Protein AF-A0A7S3XNL2-F1 (afdb_monomer_lite)

Structure (mmCIF, N/CA/C/O backbone):
data_AF-A0A7S3XNL2-F1
#
_entry.id   AF-A0A7S3XNL2-F1
#
loop_
_atom_site.group_PDB
_atom_site.id
_atom_site.type_symbol
_atom_site.label_atom_id
_atom_site.label_alt_id
_atom_site.label_comp_id
_atom_site.label_asym_id
_atom_site.label_entity_id
_atom_site.label_seq_id
_atom_site.pdbx_PDB_ins_code
_atom_site.Cartn_x
_atom_site.Cartn_y
_atom_site.Cartn_z
_atom_site.occupancy
_atom_site.B_iso_or_equiv
_atom_site.auth_seq_id
_atom_site.auth_comp_id
_atom_site.auth_asym_id
_atom_site.auth_atom_id
_atom_site.pdbx_PDB_model_num
ATOM 1 N N . MET A 1 1 ? -2.897 18.508 -1.926 1.00 60.97 1 MET A N 1
ATOM 2 C CA . MET A 1 1 ? -2.527 18.506 -0.492 1.00 60.97 1 MET A CA 1
ATOM 3 C C . MET A 1 1 ? -3.687 18.834 0.465 1.00 60.97 1 MET A C 1
ATOM 5 O O . MET A 1 1 ? -4.076 17.968 1.237 1.00 60.97 1 MET A O 1
ATOM 9 N N . ARG A 1 2 ? -4.270 20.054 0.468 1.00 72.44 2 ARG A N 1
ATOM 10 C CA . ARG A 1 2 ? -5.322 20.428 1.458 1.00 72.44 2 ARG A CA 1
ATOM 11 C C . ARG A 1 2 ? -6.578 19.538 1.417 1.00 72.44 2 ARG A C 1
ATOM 13 O O . ARG A 1 2 ? -7.138 19.246 2.467 1.00 72.44 2 ARG A O 1
ATOM 20 N N . SER A 1 3 ? -7.004 19.110 0.229 1.00 82.62 3 SER A N 1
ATOM 21 C CA . SER A 1 3 ? -8.143 18.200 0.031 1.00 82.62 3 SER A CA 1
ATOM 22 C C . SER A 1 3 ? -7.870 16.781 0.542 1.00 82.62 3 SER A C 1
ATOM 24 O O . SER A 1 3 ? -8.716 16.211 1.222 1.00 82.62 3 SER A O 1
ATOM 26 N N . GLU A 1 4 ? -6.684 16.232 0.266 1.00 87.94 4 GLU A N 1
ATOM 27 C CA . GLU A 1 4 ? -6.274 14.897 0.729 1.00 87.94 4 GLU A CA 1
ATOM 28 C C . GLU A 1 4 ? -6.184 14.847 2.254 1.00 87.94 4 GLU A C 1
ATOM 30 O O . GLU A 1 4 ? -6.744 13.947 2.865 1.00 87.94 4 GLU A O 1
ATOM 35 N N . ILE A 1 5 ? -5.577 15.859 2.887 1.00 90.44 5 ILE A N 1
ATOM 36 C CA . ILE A 1 5 ? -5.521 15.958 4.354 1.00 90.44 5 ILE A CA 1
ATOM 37 C C . ILE A 1 5 ? -6.933 15.945 4.957 1.00 90.44 5 ILE A C 1
ATOM 39 O O . ILE A 1 5 ? -7.164 15.229 5.926 1.00 90.44 5 ILE A O 1
ATOM 43 N N . ALA A 1 6 ? -7.892 16.673 4.376 1.00 91.38 6 ALA A N 1
ATOM 44 C CA . ALA A 1 6 ? -9.273 16.678 4.861 1.00 91.38 6 ALA A CA 1
ATOM 45 C C . ALA A 1 6 ? -9.978 15.315 4.685 1.00 91.38 6 ALA A C 1
ATOM 47 O O . ALA A 1 6 ? -10.679 14.869 5.595 1.00 91.38 6 ALA A O 1
ATOM 48 N N . LEU A 1 7 ? -9.765 14.633 3.552 1.00 93.06 7 LEU A N 1
ATOM 49 C CA . LEU A 1 7 ? -10.274 13.278 3.294 1.00 93.06 7 LEU A CA 1
ATOM 50 C C . LEU A 1 7 ? -9.703 12.259 4.293 1.00 93.06 7 LEU A C 1
ATOM 52 O O . LEU A 1 7 ? -10.446 11.487 4.896 1.00 93.06 7 LEU A O 1
ATOM 56 N N . LEU A 1 8 ? -8.387 12.283 4.500 1.00 95.62 8 LEU A N 1
ATOM 57 C CA . LEU A 1 8 ? -7.699 11.385 5.423 1.00 95.62 8 LEU A CA 1
ATOM 58 C C . LEU A 1 8 ? -8.093 11.660 6.880 1.00 95.62 8 LEU A C 1
ATOM 60 O O . LEU A 1 8 ? -8.353 10.719 7.620 1.00 95.62 8 LEU A O 1
ATOM 64 N N . GLN A 1 9 ? -8.244 12.925 7.287 1.00 94.00 9 GLN A N 1
ATOM 65 C CA . GLN A 1 9 ? -8.771 13.277 8.612 1.00 94.00 9 GLN A CA 1
ATOM 66 C C . GLN A 1 9 ? -10.210 12.795 8.824 1.00 94.00 9 GLN A C 1
ATOM 68 O O . GLN A 1 9 ? -10.565 12.396 9.934 1.00 94.00 9 GLN A O 1
ATOM 73 N N . HIS A 1 10 ? -11.051 12.828 7.787 1.00 94.19 10 HIS A N 1
ATOM 74 C CA . HIS A 1 10 ? -12.405 12.279 7.861 1.00 94.19 10 HIS A CA 1
ATOM 75 C C . HIS A 1 10 ? -12.388 10.760 8.097 1.00 94.19 10 HIS A C 1
ATOM 77 O O . HIS A 1 10 ? -13.098 10.271 8.979 1.00 94.19 10 HIS A O 1
ATOM 83 N N . HIS A 1 11 ? -11.534 10.026 7.379 1.00 96.00 11 HIS A N 1
ATOM 84 C CA . HIS A 1 11 ? -11.360 8.584 7.581 1.00 96.00 11 HIS A CA 1
ATOM 85 C C . HIS A 1 11 ? -10.744 8.240 8.936 1.00 96.00 11 HIS A C 1
ATOM 87 O O . HIS A 1 11 ? -11.246 7.359 9.633 1.00 96.00 11 HIS A O 1
ATOM 93 N N . TRP A 1 12 ? -9.730 8.989 9.370 1.00 95.69 12 TRP A N 1
ATOM 94 C CA . TRP A 1 12 ? -9.090 8.806 10.671 1.00 95.69 12 TRP A CA 1
ATOM 95 C C . TRP A 1 12 ? -10.085 8.957 11.828 1.00 95.69 12 TRP A C 1
ATOM 97 O O . TRP A 1 12 ? -10.183 8.082 12.686 1.00 95.69 12 TRP A O 1
ATOM 107 N N . ARG A 1 13 ? -10.924 9.999 11.793 1.00 91.44 13 ARG A N 1
ATOM 108 C CA . ARG A 1 13 ? -12.001 10.202 12.779 1.00 91.44 13 ARG A CA 1
ATOM 109 C C . ARG A 1 13 ? -13.079 9.119 12.734 1.00 91.44 13 ARG A C 1
ATOM 111 O O . ARG A 1 13 ? -13.724 8.872 13.750 1.00 91.44 13 ARG A O 1
ATOM 118 N N . SER A 1 14 ? -13.291 8.499 11.572 1.00 91.69 14 SER A N 1
ATOM 119 C CA . SER A 1 14 ? -14.310 7.460 11.375 1.00 91.69 14 SER A CA 1
ATOM 120 C C . SER A 1 14 ? -13.870 6.079 11.867 1.00 91.69 14 SER A C 1
ATOM 122 O O . SER A 1 14 ? -14.704 5.336 12.381 1.00 91.69 14 SER A O 1
ATOM 124 N N . PHE A 1 15 ? -12.581 5.739 11.738 1.00 92.94 15 PHE A N 1
ATOM 125 C CA . PHE A 1 15 ? -12.070 4.377 11.981 1.00 92.94 15 PHE A CA 1
ATOM 126 C C . PHE A 1 15 ? -10.986 4.265 13.070 1.00 92.94 15 PHE A C 1
ATOM 128 O O . PHE A 1 15 ? -10.723 3.163 13.559 1.00 92.94 15 PHE A O 1
ATOM 135 N N . GLY A 1 16 ? -10.389 5.385 13.486 1.00 86.12 16 GLY A N 1
ATOM 136 C CA . GLY A 1 16 ? -9.335 5.466 14.500 1.00 86.12 16 GLY A CA 1
ATOM 137 C C . GLY A 1 16 ? -9.824 5.298 15.955 1.00 86.12 16 GLY A C 1
ATOM 138 O O . GLY A 1 16 ? -10.774 4.549 16.223 1.00 86.12 16 GLY A O 1
ATOM 139 N N . PRO A 1 17 ? -9.198 5.989 16.935 1.00 82.00 17 PRO A N 1
ATOM 140 C CA . PRO A 1 17 ? -9.502 5.824 18.365 1.00 82.00 17 PRO A CA 1
ATOM 141 C C . PRO A 1 17 ? -10.970 6.077 18.745 1.00 82.00 17 PRO A C 1
ATOM 143 O O . PRO A 1 17 ? -11.486 5.469 19.685 1.00 82.00 17 PRO A O 1
ATOM 146 N N . HIS A 1 18 ? -11.642 6.967 18.009 1.00 76.19 18 HIS A N 1
ATOM 147 C CA . HIS A 1 18 ? -13.002 7.438 18.287 1.00 76.19 18 HIS A CA 1
ATOM 148 C C . HIS A 1 18 ? -14.132 6.601 17.673 1.00 76.19 18 HIS A C 1
ATOM 150 O O . HIS A 1 18 ? -15.297 6.919 17.917 1.00 76.19 18 HIS A O 1
ATOM 156 N N . ALA A 1 19 ? -13.833 5.553 16.896 1.00 78.19 19 ALA A N 1
ATOM 157 C CA . ALA A 1 19 ? -14.876 4.772 16.223 1.00 78.19 19 ALA A CA 1
ATOM 158 C C . ALA A 1 19 ? -15.861 4.106 17.214 1.00 78.19 19 ALA A C 1
ATOM 160 O O . ALA A 1 19 ? -17.045 3.967 16.908 1.00 78.19 19 ALA A O 1
ATOM 161 N N . ASP A 1 20 ? -15.399 3.775 18.427 1.00 71.19 20 ASP A N 1
ATOM 162 C CA . ASP A 1 20 ? -16.228 3.234 19.512 1.00 71.19 20 ASP A CA 1
ATOM 163 C C . ASP A 1 20 ? -16.934 4.370 20.275 1.00 71.19 20 ASP A C 1
ATOM 165 O O . ASP A 1 20 ? -16.395 4.957 21.221 1.00 71.19 20 ASP A O 1
ATOM 169 N N . LYS A 1 21 ? -18.156 4.695 19.845 1.00 61.00 21 LYS A N 1
ATOM 170 C CA . LYS A 1 21 ? -18.912 5.875 20.305 1.00 61.00 21 LYS A CA 1
ATOM 171 C C . LYS A 1 21 ? -19.399 5.798 21.758 1.00 61.00 21 LYS A C 1
ATOM 173 O O . LYS A 1 21 ? -19.645 6.841 22.358 1.00 61.00 21 LYS A O 1
ATOM 178 N N . ASP A 1 22 ? -19.466 4.602 22.340 1.00 64.81 22 ASP A N 1
ATOM 179 C CA . ASP A 1 22 ? -20.009 4.352 23.688 1.00 64.81 22 ASP A CA 1
ATOM 180 C C . ASP A 1 22 ? -18.994 4.593 24.829 1.00 64.81 22 ASP A C 1
ATOM 182 O O . ASP A 1 22 ? -19.255 4.330 26.007 1.00 64.81 22 ASP A O 1
ATOM 186 N N . LYS A 1 23 ? -17.798 5.103 24.503 1.00 65.94 23 LYS A N 1
ATOM 187 C CA . LYS A 1 23 ? -16.718 5.356 25.467 1.00 65.94 23 LYS A CA 1
ATOM 188 C C . LYS A 1 23 ? -17.057 6.542 26.401 1.00 65.94 23 LYS A C 1
ATOM 190 O O . LYS A 1 23 ? -17.371 7.647 25.962 1.00 65.94 23 LYS A O 1
ATOM 195 N N . LYS A 1 24 ? -16.960 6.309 27.724 1.00 71.31 24 LYS A N 1
ATOM 196 C CA . LYS A 1 24 ? -17.319 7.255 28.813 1.00 71.31 24 LYS A CA 1
ATOM 197 C C . LYS A 1 24 ? -16.670 8.653 28.654 1.00 71.31 24 LYS A C 1
ATOM 199 O O . LYS A 1 24 ? -15.542 8.732 28.170 1.00 71.31 24 LYS A O 1
ATOM 204 N N . PRO A 1 25 ? -17.268 9.751 29.170 1.00 67.00 25 PRO A N 1
ATOM 205 C CA . PRO A 1 25 ? -16.751 11.117 28.977 1.00 67.00 25 PRO A CA 1
ATOM 206 C C . PRO A 1 25 ? -15.281 11.340 29.374 1.00 67.00 25 PRO A C 1
ATOM 208 O O . PRO A 1 25 ? -14.547 12.007 28.651 1.00 67.00 25 PRO A O 1
ATOM 211 N N . ALA A 1 26 ? -14.817 10.740 30.475 1.00 64.56 26 ALA A N 1
ATOM 212 C CA . ALA A 1 26 ? -13.411 10.823 30.890 1.00 64.56 26 ALA A CA 1
ATOM 213 C C . ALA A 1 26 ? -12.450 10.118 29.909 1.00 64.56 26 ALA A C 1
ATOM 215 O O . ALA A 1 26 ? -11.318 10.558 29.724 1.00 64.56 26 ALA A O 1
ATOM 216 N N . LEU A 1 27 ? -12.915 9.052 29.248 1.00 70.81 27 LEU A N 1
ATOM 217 C CA . LEU A 1 27 ? -12.167 8.349 28.208 1.00 70.81 27 LEU A CA 1
ATOM 218 C C . LEU A 1 27 ? -12.112 9.187 26.920 1.00 70.81 27 LEU A C 1
ATOM 220 O O . LEU A 1 27 ? -11.084 9.193 26.255 1.00 70.81 27 LEU A O 1
ATOM 224 N N . ARG A 1 28 ? -13.156 9.972 26.619 1.00 72.88 28 ARG A N 1
ATOM 225 C CA . ARG A 1 28 ? -13.222 10.837 25.428 1.00 72.88 28 ARG A CA 1
ATOM 226 C C . ARG A 1 28 ? -12.064 11.837 25.342 1.00 72.88 28 ARG A C 1
ATOM 228 O O . ARG A 1 28 ? -11.403 11.868 24.314 1.00 72.88 28 ARG A O 1
ATOM 235 N N . LYS A 1 29 ? -11.727 12.536 26.435 1.00 76.38 29 LYS A N 1
ATOM 236 C CA . LYS A 1 29 ? -10.577 13.468 26.470 1.00 76.38 29 LYS A CA 1
ATOM 237 C C . LYS A 1 29 ? -9.227 12.770 26.237 1.00 76.38 29 LYS A C 1
ATOM 239 O O . LYS A 1 29 ? -8.323 13.357 25.650 1.00 76.38 29 LYS A O 1
ATOM 244 N N . ALA A 1 30 ? -9.080 11.526 26.699 1.00 78.25 30 ALA A N 1
ATOM 245 C CA . ALA A 1 30 ? -7.882 10.730 26.434 1.00 78.25 30 ALA A CA 1
ATOM 246 C C . ALA A 1 30 ? -7.817 10.280 24.963 1.00 78.25 30 ALA A C 1
ATOM 248 O O . ALA A 1 30 ? -6.744 10.314 24.365 1.00 78.25 30 ALA A O 1
ATOM 249 N N . LEU A 1 31 ? -8.962 9.931 24.363 1.00 80.06 31 LEU A N 1
ATOM 250 C CA . LEU A 1 31 ? -9.057 9.645 22.931 1.00 80.06 31 LEU A CA 1
ATOM 251 C C . LEU A 1 31 ? -8.749 10.888 22.086 1.00 80.06 31 LEU A C 1
ATOM 253 O O . LEU A 1 31 ? -7.978 10.755 21.149 1.00 80.06 31 LEU A O 1
ATOM 257 N N . ASP A 1 32 ? -9.241 12.080 22.451 1.00 84.88 32 ASP A N 1
ATOM 258 C CA . ASP A 1 32 ? -8.966 13.327 21.711 1.00 84.88 32 ASP A CA 1
ATOM 259 C C . ASP A 1 32 ? -7.448 13.618 21.639 1.00 84.88 32 ASP A C 1
ATOM 261 O O . ASP A 1 32 ? -6.936 14.100 20.627 1.00 84.88 32 ASP A O 1
ATOM 265 N N . PHE A 1 33 ? -6.705 13.304 22.709 1.00 86.62 33 PHE A N 1
ATOM 266 C CA . PHE A 1 33 ? -5.242 13.410 22.735 1.00 86.62 33 PHE A CA 1
ATOM 267 C C . PHE A 1 33 ? -4.562 12.343 21.861 1.00 86.62 33 PHE A C 1
ATOM 269 O O . PHE A 1 33 ? -3.620 12.655 21.131 1.00 86.62 33 PHE A O 1
ATOM 276 N N . LEU A 1 34 ? -5.039 11.094 21.909 1.00 88.75 34 LEU A N 1
ATOM 277 C CA . LEU A 1 34 ? -4.524 10.003 21.076 1.00 88.75 34 LEU A CA 1
ATOM 278 C C . LEU A 1 34 ? -4.801 10.233 19.585 1.00 88.75 34 LEU A C 1
ATOM 280 O O . LEU A 1 34 ? -3.918 9.986 18.769 1.00 88.75 34 LEU A O 1
ATOM 284 N N . ASP A 1 35 ? -5.979 10.749 19.237 1.00 88.62 35 ASP A N 1
ATOM 285 C CA . ASP A 1 35 ? -6.371 11.145 17.884 1.00 88.62 35 ASP A CA 1
ATOM 286 C C . ASP A 1 35 ? -5.397 12.176 17.316 1.00 88.62 35 ASP A C 1
ATOM 288 O O . ASP A 1 35 ? -4.804 11.942 16.266 1.00 88.62 35 ASP A O 1
ATOM 292 N N . GLN A 1 36 ? -5.143 13.260 18.057 1.00 90.69 36 GLN A N 1
ATOM 293 C CA . GLN A 1 36 ? -4.201 14.307 17.657 1.00 90.69 36 GLN A CA 1
ATOM 294 C C . GLN A 1 36 ? -2.757 13.800 17.561 1.00 90.69 36 GLN A C 1
ATOM 296 O O . GLN A 1 36 ? -2.051 14.148 16.612 1.00 90.69 36 GLN A O 1
ATOM 301 N N . LYS A 1 37 ? -2.314 12.975 18.521 1.00 94.19 37 LYS A N 1
ATOM 302 C CA . LYS A 1 37 ? -0.977 12.367 18.521 1.00 94.19 37 LYS A CA 1
ATOM 303 C C . LYS A 1 37 ? -0.776 11.501 17.280 1.00 94.19 37 LYS A C 1
ATOM 305 O O . LYS A 1 37 ? 0.148 11.745 16.512 1.00 94.19 37 LYS A O 1
ATOM 310 N N . TRP A 1 38 ? -1.632 10.504 17.079 1.00 95.38 38 TRP A N 1
ATOM 311 C CA . TRP A 1 38 ? -1.451 9.519 16.015 1.00 95.38 38 TRP A CA 1
ATOM 312 C C . TRP A 1 38 ? -1.768 10.080 14.631 1.00 95.38 38 TRP A C 1
ATOM 314 O O . TRP A 1 38 ? -1.064 9.744 13.683 1.00 95.38 38 TRP A O 1
ATOM 324 N N . TRP A 1 39 ? -2.699 11.032 14.515 1.00 95.50 39 TRP A N 1
ATOM 325 C CA . TRP A 1 39 ? -2.853 11.812 13.287 1.00 95.50 39 TRP A CA 1
ATOM 326 C C . TRP A 1 39 ? -1.561 12.560 12.920 1.00 95.50 39 TRP A C 1
ATOM 328 O O . TRP A 1 39 ? -1.150 12.562 11.759 1.00 95.50 39 TRP A O 1
ATOM 338 N N . LYS A 1 40 ? -0.887 13.176 13.904 1.00 94.38 40 LYS A N 1
ATOM 339 C CA . LYS A 1 40 ? 0.395 13.856 13.678 1.00 94.38 40 LYS A CA 1
ATOM 340 C C . LYS A 1 40 ? 1.492 12.875 13.255 1.00 94.38 40 LYS A C 1
ATOM 342 O O . LYS A 1 40 ? 2.221 13.199 12.323 1.00 94.38 40 LYS A O 1
ATOM 347 N N . GLU A 1 41 ? 1.598 11.710 13.897 1.00 93.94 41 GLU A N 1
ATOM 348 C CA . GLU A 1 41 ? 2.543 10.657 13.492 1.00 93.94 41 GLU A CA 1
ATOM 349 C C . GLU A 1 41 ? 2.278 10.220 12.041 1.00 93.94 41 GLU A C 1
ATOM 351 O O . GLU A 1 41 ? 3.176 10.328 11.211 1.00 93.94 41 GLU A O 1
ATOM 356 N N . ILE A 1 42 ? 1.043 9.836 11.692 1.00 95.00 42 ILE A N 1
ATOM 357 C CA . ILE A 1 42 ? 0.665 9.420 10.327 1.00 95.00 42 ILE A CA 1
ATOM 358 C C . ILE A 1 42 ? 1.064 10.484 9.295 1.00 95.00 42 ILE A C 1
ATOM 360 O O . ILE A 1 42 ? 1.702 10.156 8.294 1.00 95.00 42 ILE A O 1
ATOM 364 N N . VAL A 1 43 ? 0.747 11.760 9.548 1.00 94.31 43 VAL A N 1
ATOM 365 C CA . VAL A 1 43 ? 1.139 12.876 8.671 1.00 94.31 43 VAL A CA 1
ATOM 366 C C . VAL A 1 43 ? 2.653 13.029 8.578 1.00 94.31 43 VAL A C 1
ATOM 368 O O . VAL A 1 43 ? 3.166 13.247 7.483 1.00 94.31 43 VAL A O 1
ATOM 371 N N . GLN A 1 44 ? 3.373 12.935 9.694 1.00 91.44 44 GLN A N 1
ATOM 372 C CA . GLN A 1 44 ? 4.823 13.108 9.733 1.00 91.44 44 GLN A CA 1
ATOM 373 C C . GLN A 1 44 ? 5.548 11.997 8.965 1.00 91.44 44 GLN A C 1
ATOM 375 O O . GLN A 1 44 ? 6.423 12.297 8.158 1.00 91.44 44 GLN A O 1
ATOM 380 N N . TRP A 1 45 ? 5.160 10.739 9.177 1.00 91.44 45 TRP A N 1
ATOM 381 C CA . TRP A 1 45 ? 5.777 9.574 8.542 1.00 91.44 45 TRP A CA 1
ATOM 382 C C . TRP A 1 45 ? 5.494 9.484 7.036 1.00 91.44 45 TRP A C 1
ATOM 384 O O . TRP A 1 45 ? 6.391 9.138 6.272 1.00 91.44 45 TRP A O 1
ATOM 394 N N . HIS A 1 46 ? 4.298 9.885 6.590 1.00 93.38 46 HIS A N 1
ATOM 395 C CA . HIS A 1 46 ? 3.919 9.915 5.168 1.00 93.38 46 HIS A CA 1
ATOM 396 C C . HIS A 1 46 ? 4.244 11.244 4.455 1.00 93.38 46 HIS A C 1
ATOM 398 O O . HIS A 1 46 ? 3.920 11.412 3.274 1.00 93.38 46 HIS A O 1
ATOM 404 N N . SER A 1 47 ? 4.873 12.204 5.140 1.00 87.62 47 SER A N 1
ATOM 405 C CA . SER A 1 47 ? 5.377 13.430 4.511 1.00 87.62 47 SER A CA 1
ATOM 406 C C . SER A 1 47 ? 6.733 13.181 3.836 1.00 87.62 47 SER A C 1
ATOM 408 O O . SER A 1 47 ? 7.570 12.471 4.396 1.00 87.62 47 SER A O 1
ATOM 410 N N . PRO A 1 48 ? 7.016 13.787 2.667 1.00 77.69 48 PRO A N 1
ATOM 411 C CA . PRO A 1 48 ? 8.337 13.703 2.052 1.00 77.69 48 PRO A CA 1
ATOM 412 C C . PRO A 1 48 ? 9.440 14.213 2.990 1.00 77.69 48 PRO A C 1
ATOM 414 O O . PRO A 1 48 ? 9.402 15.356 3.453 1.00 77.69 48 PRO A O 1
ATOM 417 N N . SER A 1 49 ? 10.452 13.378 3.238 1.00 68.50 49 SER A N 1
ATOM 418 C CA . SER A 1 49 ? 11.651 13.775 3.985 1.00 68.50 49 SER A CA 1
ATOM 419 C C . SER A 1 49 ? 12.353 14.954 3.301 1.00 68.50 49 SER A C 1
ATOM 421 O O . SER A 1 49 ? 12.462 15.017 2.074 1.00 68.50 49 SER A O 1
ATOM 423 N N . SER A 1 50 ? 12.902 15.879 4.089 1.00 63.78 50 SER A N 1
ATOM 424 C CA . SER A 1 50 ? 13.766 16.946 3.572 1.00 63.78 50 SER A CA 1
ATOM 425 C C . SER A 1 50 ? 15.142 16.427 3.124 1.00 63.78 50 SER A C 1
ATOM 427 O O . SER A 1 50 ? 15.801 17.079 2.310 1.00 63.78 50 SER A O 1
ATOM 429 N N . ILE A 1 51 ? 15.550 15.236 3.576 1.00 61.41 51 ILE A N 1
ATOM 430 C CA . ILE A 1 51 ? 16.849 14.600 3.306 1.00 61.41 51 ILE A CA 1
ATOM 431 C C . ILE A 1 51 ? 16.634 13.336 2.442 1.00 61.41 51 ILE A C 1
ATOM 433 O O . ILE A 1 51 ? 15.714 12.577 2.746 1.00 61.41 51 ILE A O 1
ATOM 437 N N . PRO A 1 52 ? 17.426 13.098 1.375 1.00 55.81 52 PRO A N 1
ATOM 438 C CA . PRO A 1 52 ? 17.354 11.867 0.577 1.00 55.81 52 PRO A CA 1
ATOM 439 C C . PRO A 1 52 ? 17.757 10.586 1.347 1.00 55.81 52 PRO A C 1
ATOM 441 O O . PRO A 1 52 ? 18.600 10.688 2.239 1.00 55.81 52 PRO A O 1
ATOM 444 N N . PRO A 1 53 ? 17.253 9.395 0.957 1.00 65.25 53 PRO A N 1
ATOM 445 C CA . PRO A 1 53 ? 16.197 9.180 -0.033 1.00 65.25 53 PRO A CA 1
ATOM 446 C C . PRO A 1 53 ? 14.864 9.762 0.446 1.00 65.25 53 PRO A C 1
ATOM 448 O O . PRO A 1 53 ? 14.512 9.701 1.621 1.00 65.25 53 PRO A O 1
ATOM 451 N N . ARG A 1 54 ? 14.133 10.401 -0.469 1.00 79.31 54 ARG A N 1
ATOM 452 C CA . ARG A 1 54 ? 12.848 11.025 -0.145 1.00 79.31 54 ARG A CA 1
ATOM 453 C C . ARG A 1 54 ? 11.735 10.064 -0.522 1.00 79.31 54 ARG A C 1
ATOM 455 O O . ARG A 1 54 ? 11.681 9.655 -1.672 1.00 79.31 54 ARG A O 1
ATOM 462 N N . ARG A 1 55 ? 10.817 9.792 0.407 1.00 89.50 55 ARG A N 1
ATOM 463 C CA . ARG A 1 55 ? 9.484 9.234 0.123 1.00 89.50 55 ARG A CA 1
ATOM 464 C C . ARG A 1 55 ? 8.811 10.111 -0.949 1.00 89.50 55 ARG A C 1
ATOM 466 O O . ARG A 1 55 ? 8.746 11.331 -0.773 1.00 89.50 55 ARG A O 1
ATOM 473 N N . GLN A 1 56 ? 8.406 9.529 -2.076 1.00 91.62 56 GLN A N 1
ATOM 474 C CA . GLN A 1 56 ? 7.800 10.212 -3.232 1.00 91.62 56 GLN A CA 1
ATOM 475 C C . GLN A 1 56 ? 6.475 9.570 -3.644 1.00 91.62 56 GLN A C 1
ATOM 477 O O . GLN A 1 56 ? 5.518 10.297 -3.895 1.00 91.62 56 GLN A O 1
ATOM 482 N N . TYR A 1 57 ? 6.410 8.237 -3.695 1.00 93.94 57 TYR A N 1
ATOM 483 C CA . TYR A 1 57 ? 5.180 7.516 -4.004 1.00 93.94 57 TYR A CA 1
ATOM 484 C C . TYR A 1 57 ? 4.369 7.261 -2.735 1.00 93.94 57 TYR A C 1
ATOM 486 O O . TYR A 1 57 ? 3.235 7.729 -2.652 1.00 93.94 57 TYR A O 1
ATOM 494 N N . HIS A 1 58 ? 4.975 6.623 -1.724 1.00 95.12 58 HIS A N 1
ATOM 495 C CA . HIS A 1 58 ? 4.323 6.106 -0.508 1.00 95.12 58 HIS A CA 1
ATOM 496 C C . HIS A 1 58 ? 3.893 7.214 0.482 1.00 95.12 58 HIS A C 1
ATOM 498 O O . HIS A 1 58 ? 4.140 7.147 1.679 1.00 95.12 58 HIS A O 1
ATOM 504 N N . THR A 1 59 ? 3.323 8.310 -0.007 1.00 94.62 59 THR A N 1
ATOM 505 C CA . THR A 1 59 ? 3.004 9.538 0.734 1.00 94.62 59 THR A CA 1
ATOM 506 C C . THR A 1 59 ? 1.527 9.591 1.139 1.00 94.62 59 THR A C 1
ATOM 508 O O . THR A 1 59 ? 0.748 8.682 0.858 1.00 94.62 59 THR A O 1
ATOM 511 N N . LEU A 1 60 ? 1.088 10.702 1.743 1.00 94.94 60 LEU A N 1
ATOM 512 C CA . LEU A 1 60 ? -0.338 10.960 1.989 1.00 94.94 60 LEU A CA 1
ATOM 513 C C . LEU A 1 60 ? -1.203 10.888 0.712 1.00 94.94 60 LEU A C 1
ATOM 515 O O . LEU A 1 60 ? -2.395 10.606 0.812 1.00 94.94 60 LEU A O 1
ATOM 519 N N . SER A 1 61 ? -0.634 11.109 -0.478 1.00 95.06 61 SER A N 1
ATOM 520 C CA . SER A 1 61 ? -1.367 10.962 -1.742 1.00 95.06 61 SER A CA 1
ATOM 521 C C . SER A 1 61 ? -1.651 9.495 -2.097 1.00 95.06 61 SER A C 1
ATOM 523 O O . SER A 1 61 ? -2.732 9.217 -2.612 1.00 95.06 61 SER A O 1
ATOM 525 N N . HIS A 1 62 ? -0.757 8.556 -1.749 1.00 96.38 62 HIS A N 1
ATOM 526 C CA . HIS A 1 62 ? -1.011 7.106 -1.858 1.00 96.38 62 HIS A CA 1
ATOM 527 C C . HIS A 1 62 ? -2.169 6.696 -0.945 1.00 96.38 62 HIS A C 1
ATOM 529 O O . HIS A 1 62 ? -3.178 6.167 -1.410 1.00 96.38 62 HIS A O 1
ATOM 535 N N . LEU A 1 63 ? -2.110 7.094 0.334 1.00 97.81 63 LEU A N 1
ATOM 536 C CA . LEU A 1 63 ? -3.205 6.844 1.277 1.00 97.81 63 LEU A CA 1
ATOM 537 C C . LEU A 1 63 ? -4.544 7.397 0.763 1.00 97.81 63 LEU A C 1
ATOM 539 O O . LEU A 1 63 ? -5.580 6.749 0.896 1.00 97.81 63 LEU A O 1
ATOM 543 N N . ALA A 1 64 ? -4.546 8.590 0.159 1.00 97.75 64 ALA A N 1
ATOM 544 C CA . ALA A 1 64 ? -5.757 9.197 -0.385 1.00 97.75 64 ALA A CA 1
ATOM 545 C C . ALA A 1 64 ? -6.333 8.427 -1.593 1.00 97.75 64 ALA A C 1
ATOM 547 O O . ALA A 1 64 ? -7.557 8.346 -1.720 1.00 97.75 64 ALA A O 1
ATOM 548 N N . GLU A 1 65 ? -5.493 7.828 -2.446 1.00 96.94 65 GLU A N 1
ATOM 549 C CA . GLU A 1 65 ? -5.928 6.937 -3.535 1.00 96.94 65 GLU A CA 1
ATOM 550 C C . GLU A 1 65 ? -6.498 5.622 -2.992 1.00 96.94 65 GLU A C 1
ATOM 552 O O . GLU A 1 65 ? -7.616 5.247 -3.361 1.00 96.94 65 GLU A O 1
ATOM 557 N N . MET A 1 66 ? -5.807 4.978 -2.043 1.00 98.62 66 MET A N 1
ATOM 558 C CA . MET A 1 66 ? -6.312 3.786 -1.354 1.00 98.62 66 MET A CA 1
ATOM 559 C C . MET A 1 66 ? -7.661 4.059 -0.681 1.00 98.62 66 MET A C 1
ATOM 561 O O . MET A 1 66 ? -8.585 3.257 -0.803 1.00 98.62 66 MET A O 1
ATOM 565 N N . PHE A 1 67 ? -7.834 5.222 -0.041 1.00 98.56 67 PHE A N 1
ATOM 566 C CA . PHE A 1 67 ? -9.122 5.624 0.530 1.00 98.56 67 PHE A CA 1
ATOM 567 C C . PHE A 1 67 ? -10.189 5.974 -0.523 1.00 98.56 67 PHE A C 1
ATOM 569 O O . PHE A 1 67 ? -11.387 5.822 -0.263 1.00 98.56 67 PHE A O 1
ATOM 576 N N . GLY A 1 68 ? -9.787 6.385 -1.727 1.00 97.62 68 GLY A N 1
ATOM 577 C CA . GLY A 1 68 ? -10.667 6.485 -2.891 1.00 97.62 68 GLY A CA 1
ATOM 578 C C . GLY A 1 68 ? -11.203 5.118 -3.331 1.00 97.62 68 GLY A C 1
ATOM 579 O O . GLY A 1 68 ? -12.395 4.985 -3.623 1.00 97.62 68 GLY A O 1
ATOM 580 N N . HIS A 1 69 ? -10.358 4.084 -3.306 1.00 97.88 69 HIS A N 1
ATOM 581 C CA . HIS A 1 69 ? -10.779 2.702 -3.530 1.00 97.88 69 HIS A CA 1
ATOM 582 C C . HIS A 1 69 ? -11.644 2.172 -2.381 1.00 97.88 69 HIS A C 1
ATOM 584 O O . HIS A 1 69 ? -12.771 1.749 -2.635 1.00 97.88 69 HIS A O 1
ATOM 590 N N . PHE A 1 70 ? -11.206 2.307 -1.131 1.00 98.50 70 PHE A N 1
ATOM 591 C CA . PHE A 1 70 ? -11.980 1.974 0.069 1.00 98.50 70 PHE A CA 1
ATOM 592 C C . PHE A 1 70 ? -13.415 2.513 0.008 1.00 98.50 70 PHE A C 1
ATOM 594 O O . PHE A 1 70 ? -14.364 1.750 0.157 1.00 98.50 70 PHE A O 1
ATOM 601 N N . ASN A 1 71 ? -13.595 3.799 -0.314 1.00 97.75 71 ASN A N 1
ATOM 602 C CA . ASN A 1 71 ? -14.914 4.425 -0.443 1.00 97.75 71 ASN A CA 1
ATOM 603 C C . ASN A 1 71 ? -15.811 3.751 -1.494 1.00 97.75 71 ASN A C 1
ATOM 605 O O . ASN A 1 71 ? -17.011 3.597 -1.272 1.00 97.75 71 ASN A O 1
ATOM 609 N N . ARG A 1 72 ? -15.246 3.327 -2.632 1.00 96.94 72 ARG A N 1
ATOM 610 C CA . ARG A 1 72 ? -15.980 2.624 -3.699 1.00 96.94 72 ARG A CA 1
ATOM 611 C C . ARG A 1 72 ? -16.417 1.215 -3.281 1.00 96.94 72 ARG A C 1
ATOM 613 O O . ARG A 1 72 ? -17.426 0.727 -3.784 1.00 96.94 72 ARG A O 1
ATOM 620 N N . TYR A 1 73 ? -15.664 0.572 -2.392 1.00 96.88 73 TYR A N 1
ATOM 621 C CA . TYR A 1 73 ? -15.882 -0.810 -1.955 1.00 96.88 73 TYR A CA 1
ATOM 622 C C . TYR A 1 73 ? -16.454 -0.931 -0.532 1.00 96.88 73 TYR A C 1
ATOM 624 O O . TYR A 1 73 ? -16.717 -2.045 -0.090 1.00 96.88 73 TYR A O 1
ATOM 632 N N . LEU A 1 74 ? -16.711 0.182 0.166 1.00 96.75 74 LEU A N 1
ATOM 633 C CA . LEU A 1 74 ? -17.100 0.227 1.582 1.00 96.75 74 LEU A CA 1
ATOM 634 C C . LEU A 1 74 ? -18.287 -0.686 1.937 1.00 96.75 74 LEU A C 1
ATOM 636 O O . LEU A 1 74 ? -18.284 -1.311 2.990 1.00 96.75 74 LEU A O 1
ATOM 640 N N . THR A 1 75 ? -19.278 -0.810 1.051 1.00 96.75 75 THR A N 1
ATOM 641 C CA . THR A 1 75 ? -20.459 -1.674 1.250 1.00 96.75 75 THR A CA 1
ATOM 642 C C . THR A 1 75 ? -20.189 -3.171 1.062 1.00 96.75 75 THR A C 1
ATOM 644 O O . THR A 1 75 ? -21.064 -3.983 1.353 1.00 96.75 75 THR A O 1
ATOM 647 N N . LYS A 1 76 ? -19.003 -3.547 0.566 1.00 96.19 76 LYS A N 1
ATOM 648 C CA . LYS A 1 76 ? -18.547 -4.935 0.383 1.00 96.19 76 LYS A CA 1
ATOM 649 C C . LYS A 1 76 ? -17.572 -5.391 1.471 1.00 96.19 76 LYS A C 1
ATOM 651 O O . LYS A 1 76 ? -17.376 -6.594 1.620 1.00 96.19 76 LYS A O 1
ATOM 656 N N . LEU A 1 77 ? -16.978 -4.451 2.210 1.00 97.50 77 LEU A N 1
ATOM 657 C CA . LEU A 1 77 ? -16.043 -4.739 3.295 1.00 97.50 77 LEU A CA 1
ATOM 658 C C . LEU A 1 77 ? -16.789 -5.281 4.520 1.00 97.50 77 LEU A C 1
ATOM 660 O O . LEU A 1 77 ? -17.742 -4.661 4.994 1.00 97.50 77 LEU A O 1
ATOM 664 N N . LYS A 1 78 ? -16.343 -6.420 5.056 1.00 97.44 78 LYS A N 1
ATOM 665 C CA . LYS A 1 78 ? -16.910 -7.029 6.272 1.00 97.44 78 LYS A CA 1
ATOM 666 C C . LYS A 1 78 ? -16.385 -6.349 7.534 1.00 97.44 78 LYS A C 1
ATOM 668 O O . LYS A 1 78 ? -17.126 -6.190 8.499 1.00 97.44 78 LYS A O 1
ATOM 673 N N . ASP A 1 79 ? -15.121 -5.934 7.513 1.00 97.38 79 ASP A N 1
ATOM 674 C CA . ASP A 1 79 ? -14.449 -5.173 8.562 1.00 97.38 79 ASP A CA 1
ATOM 675 C C . ASP A 1 79 ? -13.781 -3.911 7.972 1.00 97.38 79 ASP A C 1
ATOM 677 O O . ASP A 1 79 ? -12.562 -3.866 7.765 1.00 97.38 79 ASP A O 1
ATOM 681 N N . PRO A 1 80 ? -14.566 -2.849 7.688 1.00 97.69 80 PRO A N 1
ATOM 682 C CA . PRO A 1 80 ? -14.024 -1.597 7.165 1.00 97.69 80 PRO A CA 1
ATOM 683 C C . PRO A 1 80 ? -12.997 -0.947 8.101 1.00 97.69 80 PRO A C 1
ATOM 685 O O . PRO A 1 80 ? -12.125 -0.217 7.636 1.00 97.69 80 PRO A O 1
ATOM 688 N N . ARG A 1 81 ? -13.074 -1.205 9.416 1.00 97.50 81 ARG A N 1
ATOM 689 C CA . ARG A 1 81 ? -12.144 -0.639 10.400 1.00 97.50 81 ARG A CA 1
ATOM 690 C C . ARG A 1 81 ? -10.766 -1.278 10.275 1.00 97.50 81 ARG A C 1
ATOM 692 O O . ARG A 1 81 ? -9.781 -0.546 10.250 1.00 97.50 81 ARG A O 1
ATOM 699 N N . ALA A 1 82 ? -10.690 -2.603 10.132 1.00 98.44 82 ALA A N 1
ATOM 700 C CA . ALA A 1 82 ? -9.429 -3.289 9.869 1.00 98.44 82 ALA A CA 1
ATOM 701 C C . ALA A 1 82 ? -8.780 -2.800 8.565 1.00 98.44 82 ALA A C 1
ATOM 703 O O . ALA A 1 82 ? -7.598 -2.463 8.560 1.00 98.44 82 ALA A O 1
ATOM 704 N N . VAL A 1 83 ? -9.547 -2.675 7.477 1.00 98.81 83 VAL A N 1
ATOM 705 C CA . VAL A 1 83 ? -9.007 -2.189 6.194 1.00 98.81 83 VAL A CA 1
ATOM 706 C C . VAL A 1 83 ? -8.531 -0.736 6.300 1.00 98.81 83 VAL A C 1
ATOM 708 O O . VAL A 1 83 ? -7.408 -0.441 5.905 1.00 98.81 83 VAL A O 1
ATOM 711 N N . ALA A 1 84 ? -9.323 0.168 6.887 1.00 98.69 84 ALA A N 1
ATOM 712 C CA . ALA A 1 84 ? -8.937 1.572 7.050 1.00 98.69 84 ALA A CA 1
ATOM 713 C C . ALA A 1 84 ? -7.676 1.746 7.916 1.00 98.69 84 ALA A C 1
ATOM 715 O O . ALA A 1 84 ? -6.809 2.554 7.586 1.00 98.69 84 ALA A O 1
ATOM 716 N N . LEU A 1 85 ? -7.544 0.978 9.003 1.00 98.69 85 LEU A N 1
ATOM 717 C CA . LEU A 1 85 ? -6.333 0.980 9.826 1.00 98.69 85 LEU A CA 1
ATOM 718 C C . LEU A 1 85 ? -5.132 0.382 9.078 1.00 98.69 85 LEU A C 1
ATOM 720 O O . LEU A 1 85 ? -4.043 0.937 9.166 1.00 98.69 85 LEU A O 1
ATOM 724 N N . SER A 1 86 ? -5.325 -0.673 8.282 1.00 98.81 86 SER A N 1
ATOM 725 C CA . SER A 1 86 ? -4.255 -1.241 7.445 1.00 98.81 86 SER A CA 1
ATOM 726 C C . SER A 1 86 ? -3.743 -0.216 6.424 1.00 98.81 86 SER A C 1
ATOM 728 O O . SER A 1 86 ? -2.534 -0.026 6.309 1.00 98.81 86 SER A O 1
ATOM 730 N N . ILE A 1 87 ? -4.645 0.534 5.772 1.00 98.81 87 ILE A N 1
ATOM 731 C CA . ILE A 1 87 ? -4.281 1.643 4.873 1.00 98.81 87 ILE A CA 1
ATOM 732 C C . ILE A 1 87 ? -3.404 2.666 5.607 1.00 98.81 87 ILE A C 1
ATOM 734 O O . ILE A 1 87 ? -2.328 2.988 5.120 1.00 98.81 87 ILE A O 1
ATOM 738 N N . PHE A 1 88 ? -3.798 3.148 6.790 1.00 98.69 88 PHE A N 1
ATOM 739 C CA . PHE A 1 88 ? -3.013 4.160 7.514 1.00 98.69 88 PHE A CA 1
ATOM 740 C C . PHE A 1 88 ? -1.628 3.699 7.993 1.00 98.69 88 PHE A C 1
ATOM 742 O O . PHE A 1 88 ? -0.780 4.558 8.246 1.00 98.69 88 PHE A O 1
ATOM 749 N N . PHE A 1 89 ? -1.413 2.391 8.172 1.00 98.62 89 PHE A N 1
ATOM 750 C CA . PHE A 1 89 ? -0.234 1.872 8.868 1.00 98.62 89 PHE A CA 1
ATOM 751 C C . PHE A 1 89 ? 0.714 1.004 8.031 1.00 98.62 89 PHE A C 1
ATOM 753 O O . PHE A 1 89 ? 1.851 0.865 8.461 1.00 98.62 89 PHE A O 1
ATOM 760 N N . HIS A 1 90 ? 0.319 0.453 6.874 1.00 98.56 90 HIS A N 1
ATOM 761 C CA . HIS A 1 90 ? 1.170 -0.487 6.117 1.00 98.56 90 HIS A CA 1
ATOM 762 C C . HIS A 1 90 ? 2.577 0.046 5.802 1.00 98.56 90 HIS A C 1
ATOM 764 O O . HIS A 1 90 ? 3.560 -0.595 6.164 1.00 98.56 90 HIS A O 1
ATOM 770 N N . ASP A 1 91 ? 2.665 1.268 5.274 1.00 96.94 91 ASP A N 1
ATOM 771 C CA . ASP A 1 91 ? 3.929 1.953 4.984 1.00 96.94 91 ASP A CA 1
ATOM 772 C C . ASP A 1 91 ? 4.243 3.073 5.986 1.00 96.94 91 ASP A C 1
ATOM 774 O O . ASP A 1 91 ? 4.906 4.056 5.639 1.00 96.94 91 ASP A O 1
ATOM 778 N N . ILE A 1 92 ? 3.773 3.003 7.240 1.00 96.50 92 ILE A N 1
ATOM 779 C CA . ILE A 1 92 ? 4.111 4.056 8.213 1.00 96.50 92 ILE A CA 1
ATOM 780 C C . ILE A 1 92 ? 5.625 4.103 8.467 1.00 96.50 92 ILE A C 1
ATOM 782 O O . ILE A 1 92 ? 6.206 5.186 8.524 1.00 96.50 92 ILE A O 1
ATOM 786 N N . ILE A 1 93 ? 6.294 2.950 8.478 1.00 94.94 93 ILE A N 1
ATOM 787 C CA . ILE A 1 93 ? 7.740 2.842 8.295 1.00 94.94 93 ILE A CA 1
ATOM 788 C C . ILE A 1 93 ? 8.017 2.497 6.829 1.00 94.94 93 ILE A C 1
ATOM 790 O O . ILE A 1 93 ? 7.428 1.577 6.273 1.00 94.94 93 ILE A O 1
ATOM 794 N N . TYR A 1 94 ? 8.909 3.261 6.196 1.00 92.81 94 TYR A N 1
ATOM 795 C CA . TYR A 1 94 ? 9.354 3.007 4.827 1.00 92.81 94 TYR A CA 1
ATOM 796 C C . TYR A 1 94 ? 10.782 3.520 4.627 1.00 92.81 94 TYR A C 1
ATOM 798 O O . TYR A 1 94 ? 11.027 4.730 4.637 1.00 92.81 94 TYR A O 1
ATOM 806 N N . ASP A 1 95 ? 11.704 2.587 4.429 1.00 91.50 95 ASP A N 1
ATOM 807 C CA . ASP A 1 95 ? 13.078 2.806 3.987 1.00 91.50 95 ASP A CA 1
ATOM 808 C C . ASP A 1 95 ? 13.363 1.851 2.806 1.00 91.50 95 ASP A C 1
ATOM 810 O O . ASP A 1 95 ? 13.303 0.633 3.001 1.00 91.50 95 ASP A O 1
ATOM 814 N N . PRO A 1 96 ? 13.664 2.352 1.589 1.00 89.56 96 PRO A N 1
ATOM 815 C CA . PRO A 1 96 ? 13.985 1.517 0.425 1.00 89.56 96 PRO A CA 1
ATOM 816 C C . PRO A 1 96 ? 15.185 0.570 0.601 1.00 89.56 96 PRO A C 1
ATOM 818 O O . PRO A 1 96 ? 15.316 -0.383 -0.168 1.00 89.56 96 PRO A O 1
ATOM 821 N N . GLU A 1 97 ? 16.072 0.823 1.571 1.00 89.19 97 GLU A N 1
ATOM 822 C CA . GLU A 1 97 ? 17.204 -0.060 1.889 1.00 89.19 97 GLU A CA 1
ATOM 823 C C . GLU A 1 97 ? 16.842 -1.140 2.932 1.00 89.19 97 GLU A C 1
ATOM 825 O O . GLU A 1 97 ? 17.580 -2.118 3.106 1.00 89.19 97 GLU A O 1
ATOM 830 N N . SER A 1 98 ? 15.701 -0.998 3.617 1.00 91.69 98 SER A N 1
ATOM 831 C CA . SER A 1 98 ? 15.245 -1.925 4.654 1.00 91.69 98 SER A CA 1
ATOM 832 C C . SER A 1 98 ? 14.544 -3.162 4.084 1.00 91.69 98 SER A C 1
ATOM 834 O O . SER A 1 98 ? 13.925 -3.146 3.023 1.00 91.69 98 SER A O 1
ATOM 836 N N . LYS A 1 99 ? 14.622 -4.261 4.842 1.00 93.12 99 LYS A N 1
ATOM 837 C CA . LYS A 1 99 ? 13.894 -5.519 4.594 1.00 93.12 99 LYS A CA 1
ATOM 838 C C . LYS A 1 99 ? 12.839 -5.810 5.662 1.00 93.12 99 LYS A C 1
ATOM 840 O O . LYS A 1 99 ? 12.283 -6.908 5.665 1.00 93.12 99 LYS A O 1
ATOM 845 N N . THR A 1 100 ? 12.624 -4.873 6.584 1.00 96.56 100 THR A N 1
ATOM 846 C CA . THR A 1 100 ? 11.745 -5.017 7.753 1.00 96.56 100 THR A CA 1
ATOM 847 C C . THR A 1 100 ? 10.639 -3.966 7.799 1.00 96.56 100 THR A C 1
ATOM 849 O O . THR A 1 100 ? 9.998 -3.834 8.831 1.00 96.56 100 THR A O 1
ATOM 852 N N . ASN A 1 101 ? 10.402 -3.215 6.713 1.00 96.12 101 ASN A N 1
ATOM 853 C CA . ASN A 1 101 ? 9.411 -2.130 6.691 1.00 96.12 101 ASN A CA 1
ATOM 854 C C . ASN A 1 101 ? 8.031 -2.601 7.167 1.00 96.12 101 ASN A C 1
ATOM 856 O O . ASN A 1 101 ? 7.418 -1.937 7.994 1.00 96.12 101 ASN A O 1
ATOM 860 N N . GLU A 1 102 ? 7.574 -3.769 6.710 1.00 98.00 102 GLU A N 1
ATOM 861 C CA . GLU A 1 102 ? 6.260 -4.308 7.063 1.00 98.00 102 GLU A CA 1
ATOM 862 C C . GLU A 1 102 ? 6.210 -4.770 8.528 1.00 98.00 102 GLU A C 1
ATOM 864 O O . GLU A 1 102 ? 5.233 -4.511 9.231 1.00 98.00 102 GLU A O 1
ATOM 869 N N . GLU A 1 103 ? 7.270 -5.412 9.031 1.00 98.56 103 GLU A N 1
ATOM 870 C CA . GLU A 1 103 ? 7.389 -5.772 10.445 1.00 98.56 103 GLU A CA 1
ATOM 871 C C . GLU A 1 103 ? 7.455 -4.526 11.346 1.00 98.56 103 GLU A C 1
ATOM 873 O O . GLU A 1 103 ? 6.722 -4.444 12.330 1.00 98.56 103 GLU A O 1
ATOM 878 N N . ASP A 1 104 ? 8.271 -3.532 10.996 1.00 98.12 104 ASP A N 1
ATOM 879 C CA . ASP A 1 104 ? 8.448 -2.294 11.760 1.00 98.12 104 ASP A CA 1
ATOM 880 C C . ASP A 1 104 ? 7.154 -1.451 11.762 1.00 98.12 104 ASP A C 1
ATOM 882 O O . ASP A 1 104 ? 6.729 -0.957 12.811 1.00 98.12 104 ASP A O 1
ATOM 886 N N . SER A 1 105 ? 6.463 -1.352 10.619 1.00 98.38 105 SER A N 1
ATOM 887 C CA . SER A 1 105 ? 5.119 -0.765 10.502 1.00 98.38 105 SER A CA 1
ATOM 888 C C . SER A 1 105 ? 4.084 -1.497 11.361 1.00 98.38 105 SER A C 1
ATOM 890 O O . SER A 1 105 ? 3.265 -0.861 12.035 1.00 98.38 105 SER A O 1
ATOM 892 N N . ALA A 1 106 ? 4.127 -2.832 11.391 1.00 98.62 106 ALA A N 1
ATOM 893 C CA . ALA A 1 106 ? 3.233 -3.634 12.217 1.00 98.62 106 ALA A CA 1
ATOM 894 C C . ALA A 1 106 ? 3.474 -3.417 13.722 1.00 98.62 106 ALA A C 1
ATOM 896 O O . ALA A 1 106 ? 2.506 -3.325 14.478 1.00 98.62 106 ALA A O 1
ATOM 897 N N . GLU A 1 107 ? 4.723 -3.278 14.174 1.00 98.56 107 GLU A N 1
ATOM 898 C CA . GLU A 1 107 ? 5.035 -2.961 15.576 1.00 98.56 107 GLU A CA 1
ATOM 899 C C . GLU A 1 107 ? 4.608 -1.526 15.958 1.00 98.56 107 GLU A C 1
ATOM 901 O O . GLU A 1 107 ? 4.080 -1.301 17.052 1.00 98.56 107 GLU A O 1
ATOM 906 N N . VAL A 1 108 ? 4.719 -0.552 15.041 1.00 98.31 108 VAL A N 1
ATOM 907 C CA . VAL A 1 108 ? 4.138 0.794 15.230 1.00 98.31 108 VAL A CA 1
ATOM 908 C C . VAL A 1 108 ? 2.614 0.724 15.384 1.00 98.31 108 VAL A C 1
ATOM 910 O O . VAL A 1 108 ? 2.050 1.397 16.254 1.00 98.31 108 VAL A O 1
ATOM 913 N N . PHE A 1 109 ? 1.941 -0.114 14.594 1.00 98.44 109 PHE A N 1
ATOM 914 C CA . PHE A 1 109 ? 0.502 -0.328 14.713 1.00 98.44 109 PHE A CA 1
ATOM 915 C C . PHE A 1 109 ? 0.098 -1.064 16.008 1.00 98.44 109 PHE A C 1
ATOM 917 O O . PHE A 1 109 ? -0.907 -0.699 16.620 1.00 98.44 109 PHE A O 1
ATOM 924 N N . ILE A 1 110 ? 0.874 -2.046 16.485 1.00 98.38 110 ILE A N 1
ATOM 925 C CA . ILE A 1 110 ? 0.619 -2.711 17.780 1.00 98.38 110 ILE A CA 1
ATOM 926 C C . ILE A 1 110 ? 0.634 -1.687 18.914 1.00 98.38 110 ILE A C 1
ATOM 928 O O . ILE A 1 110 ? -0.320 -1.614 19.688 1.00 98.38 110 ILE A O 1
ATOM 932 N N . LYS A 1 111 ? 1.657 -0.826 18.954 1.00 97.69 111 LYS A N 1
ATOM 933 C CA . LYS A 1 111 ? 1.756 0.268 19.927 1.00 97.69 111 LYS A CA 1
ATOM 934 C C . LYS A 1 111 ? 0.554 1.218 19.863 1.00 97.69 111 LYS A C 1
ATOM 936 O O . LYS A 1 111 ? 0.050 1.653 20.898 1.00 97.69 111 LYS A O 1
ATOM 941 N N . PHE A 1 112 ? 0.065 1.539 18.663 1.00 96.25 112 PHE A N 1
ATOM 942 C CA . PHE A 1 112 ? -1.187 2.283 18.506 1.00 96.25 112 PHE A CA 1
ATOM 943 C C . PHE A 1 112 ? -2.383 1.522 19.101 1.00 96.25 112 PHE A C 1
ATOM 945 O O . PHE A 1 112 ? -3.180 2.113 19.830 1.00 96.25 112 PHE A O 1
ATOM 952 N N . GLY A 1 113 ? -2.489 0.219 18.832 1.00 95.00 113 GLY A N 1
ATOM 953 C CA . GLY A 1 113 ? -3.539 -0.655 19.351 1.00 95.00 113 GLY A CA 1
ATOM 954 C C . GLY A 1 113 ? -3.586 -0.716 20.879 1.00 95.00 113 GLY A C 1
ATOM 955 O O . GLY A 1 113 ? -4.669 -0.597 21.457 1.00 95.00 113 GLY A O 1
ATOM 956 N N . GLU A 1 114 ? -2.426 -0.821 21.530 1.00 93.75 114 GLU A N 1
ATOM 957 C CA . GLU A 1 114 ? -2.279 -0.770 22.991 1.00 93.75 114 GLU A CA 1
ATOM 958 C C . GLU A 1 114 ? -2.745 0.576 23.564 1.00 93.75 114 GLU A C 1
ATOM 960 O O . GLU A 1 114 ? -3.585 0.622 24.468 1.00 93.75 114 GLU A O 1
ATOM 965 N N . GLU A 1 115 ? -2.242 1.687 23.017 1.00 92.31 115 GLU A N 1
ATOM 966 C CA . GLU A 1 115 ? -2.579 3.034 23.484 1.00 92.31 115 GLU A CA 1
ATOM 967 C C . GLU A 1 115 ? -4.071 3.365 23.287 1.00 92.31 115 GLU A C 1
ATOM 969 O O . GLU A 1 115 ? -4.714 3.914 24.186 1.00 92.31 115 GLU A O 1
ATOM 974 N N . ALA A 1 116 ? -4.641 3.004 22.132 1.00 90.69 116 ALA A N 1
ATOM 975 C CA . ALA A 1 116 ? -6.050 3.218 21.793 1.00 90.69 116 ALA A CA 1
ATOM 976 C C . ALA A 1 116 ? -7.009 2.194 22.435 1.00 90.69 116 ALA A C 1
ATOM 978 O O . ALA A 1 116 ? -8.232 2.384 22.380 1.00 90.69 116 ALA A O 1
ATOM 979 N N . LYS A 1 117 ? -6.468 1.142 23.069 1.00 90.12 117 LYS A N 1
ATOM 980 C CA . LYS A 1 117 ? -7.202 0.009 23.655 1.00 90.12 117 LYS A CA 1
ATOM 981 C C . LYS A 1 117 ? -8.145 -0.640 22.642 1.00 90.12 117 LYS A C 1
ATOM 983 O O . LYS A 1 117 ? -9.357 -0.717 22.864 1.00 90.12 117 LYS A O 1
ATOM 988 N N . LEU A 1 118 ? -7.583 -1.028 21.500 1.00 92.12 118 LEU A N 1
ATOM 989 C CA . LEU A 1 118 ? -8.284 -1.809 20.485 1.00 92.12 118 LEU A CA 1
ATOM 990 C C . LEU A 1 118 ? -8.446 -3.265 20.940 1.00 92.12 118 LEU A C 1
ATOM 992 O O . LEU A 1 118 ? -7.689 -3.760 21.772 1.00 92.12 118 LEU A O 1
ATOM 996 N N . GLU A 1 119 ? -9.433 -3.958 20.376 1.00 93.88 119 GLU A N 1
ATOM 997 C CA . GLU A 1 119 ? -9.597 -5.394 20.596 1.00 93.88 119 GLU A CA 1
ATOM 998 C C . GLU A 1 119 ? -8.408 -6.172 20.019 1.00 93.88 119 GLU A C 1
ATOM 1000 O O . GLU A 1 119 ? -8.001 -5.935 18.881 1.00 93.88 119 GLU A O 1
ATOM 1005 N N . GLU A 1 120 ? -7.902 -7.157 20.762 1.00 95.50 120 GLU A N 1
ATOM 1006 C CA . GLU A 1 120 ? -6.775 -8.007 20.348 1.00 95.50 120 GLU A CA 1
ATOM 1007 C C . GLU A 1 120 ? -7.002 -8.647 18.968 1.00 95.50 120 GLU A C 1
ATOM 1009 O O . GLU A 1 120 ? -6.105 -8.662 18.129 1.00 95.50 120 GLU A O 1
ATOM 1014 N N . ARG A 1 121 ? -8.238 -9.079 18.681 1.00 96.81 121 ARG A N 1
ATOM 1015 C CA . ARG A 1 121 ? -8.648 -9.605 17.369 1.00 96.81 121 ARG A CA 1
ATOM 1016 C C . ARG A 1 121 ? -8.442 -8.591 16.236 1.00 96.81 121 ARG A C 1
ATOM 1018 O O . ARG A 1 121 ? -7.985 -8.977 15.162 1.00 96.81 121 ARG A O 1
ATOM 1025 N N . LEU A 1 122 ? -8.786 -7.319 16.452 1.00 97.00 122 LEU A N 1
ATOM 1026 C CA . LEU A 1 122 ? -8.581 -6.253 15.466 1.00 97.00 122 LEU A CA 1
ATOM 1027 C C . LEU A 1 122 ? -7.085 -5.968 15.292 1.00 97.00 122 LEU A C 1
ATOM 1029 O O . LEU A 1 122 ? -6.623 -5.830 14.160 1.00 97.00 122 LEU A O 1
ATOM 1033 N N . VAL A 1 123 ? -6.324 -5.944 16.393 1.00 98.19 123 VAL A N 1
ATOM 1034 C CA . VAL A 1 123 ? -4.871 -5.729 16.349 1.00 98.19 123 VAL A CA 1
ATOM 1035 C C . VAL A 1 123 ? -4.175 -6.850 15.569 1.00 98.19 123 VAL A C 1
ATOM 1037 O O . VAL A 1 123 ? -3.410 -6.580 14.645 1.00 98.19 123 VAL A O 1
ATOM 1040 N N . ALA A 1 124 ? -4.497 -8.110 15.869 1.00 98.44 124 ALA A N 1
ATOM 1041 C CA . ALA A 1 124 ? -3.963 -9.272 15.167 1.00 98.44 124 ALA A CA 1
ATOM 1042 C C . ALA A 1 124 ? -4.346 -9.286 13.676 1.00 98.44 124 ALA A C 1
ATOM 1044 O O . ALA A 1 124 ? -3.497 -9.577 12.832 1.00 98.44 124 ALA A O 1
ATOM 1045 N N . LYS A 1 125 ? -5.595 -8.926 13.334 1.00 98.50 125 LYS A N 1
ATOM 1046 C CA . LYS A 1 125 ? -6.057 -8.860 11.938 1.00 98.50 125 LYS A CA 1
ATOM 1047 C C . LYS A 1 125 ? -5.280 -7.811 11.137 1.00 98.50 125 LYS A C 1
ATOM 1049 O O . LYS A 1 125 ? -4.749 -8.140 10.082 1.00 98.50 125 LYS A O 1
ATOM 1054 N N . VAL A 1 126 ? -5.158 -6.584 11.645 1.00 98.75 126 VAL A N 1
ATOM 1055 C CA . VAL A 1 126 ? -4.429 -5.505 10.951 1.00 98.75 126 VAL A CA 1
ATOM 1056 C C . VAL A 1 126 ? -2.924 -5.786 10.888 1.00 98.75 126 VAL A C 1
ATOM 1058 O O . VAL A 1 126 ? -2.328 -5.586 9.834 1.00 98.75 126 VAL A O 1
ATOM 1061 N N . LYS A 1 127 ? -2.313 -6.356 11.940 1.00 98.69 127 LYS A N 1
ATOM 1062 C CA . LYS A 1 127 ? -0.924 -6.853 11.877 1.00 98.69 127 LYS A CA 1
ATOM 1063 C C . LYS A 1 127 ? -0.733 -7.829 10.713 1.00 98.69 127 LYS A C 1
ATOM 1065 O O . LYS A 1 127 ? 0.203 -7.679 9.936 1.00 98.69 127 LYS A O 1
ATOM 1070 N N . ALA A 1 128 ? -1.629 -8.805 10.570 1.00 98.44 128 ALA A N 1
ATOM 1071 C CA . ALA A 1 128 ? -1.552 -9.787 9.493 1.00 98.44 128 ALA A CA 1
ATOM 1072 C C . ALA A 1 128 ? -1.806 -9.185 8.096 1.00 98.44 128 ALA A C 1
ATOM 1074 O O . ALA A 1 128 ? -1.347 -9.752 7.111 1.00 98.44 128 ALA A O 1
ATOM 1075 N N . TYR A 1 129 ? -2.520 -8.059 7.996 1.00 98.69 129 TYR A N 1
ATOM 1076 C CA . TYR A 1 129 ? -2.728 -7.337 6.735 1.00 98.69 129 TYR A CA 1
ATOM 1077 C C . TYR A 1 129 ? -1.475 -6.562 6.328 1.00 98.69 129 TYR A C 1
ATOM 1079 O O . TYR A 1 129 ? -1.049 -6.668 5.183 1.00 98.69 129 TYR A O 1
ATOM 1087 N N . ILE A 1 130 ? -0.857 -5.842 7.270 1.00 98.75 130 ILE A N 1
ATOM 1088 C CA . ILE A 1 130 ? 0.406 -5.126 7.046 1.00 98.75 130 ILE A CA 1
ATOM 1089 C C . ILE A 1 130 ? 1.499 -6.111 6.611 1.00 98.75 130 ILE A C 1
ATOM 1091 O O . ILE A 1 130 ? 2.145 -5.904 5.596 1.00 98.75 130 ILE A O 1
ATOM 1095 N N . LEU A 1 131 ? 1.655 -7.244 7.302 1.00 98.44 131 LEU A N 1
ATOM 1096 C CA . LEU A 1 131 ? 2.664 -8.246 6.929 1.00 98.44 131 LEU A CA 1
ATOM 1097 C C . LEU A 1 131 ? 2.422 -8.890 5.547 1.00 98.44 131 LEU A C 1
ATOM 1099 O O . LEU A 1 131 ? 3.363 -9.408 4.947 1.00 98.44 131 LEU A O 1
ATOM 1103 N N . ALA A 1 132 ? 1.193 -8.855 5.021 1.00 97.81 132 ALA A N 1
ATOM 1104 C CA . ALA A 1 132 ? 0.870 -9.401 3.703 1.00 97.81 132 ALA A CA 1
ATOM 1105 C C . ALA A 1 132 ? 1.316 -8.497 2.533 1.00 97.81 132 ALA A C 1
ATOM 1107 O O . ALA A 1 132 ? 1.487 -9.003 1.422 1.00 97.81 132 ALA A O 1
ATOM 1108 N N . THR A 1 133 ? 1.573 -7.198 2.757 1.00 97.25 133 THR A N 1
ATOM 1109 C CA . THR A 1 133 ? 2.120 -6.298 1.715 1.00 97.25 133 THR A CA 1
ATOM 1110 C C . THR A 1 133 ? 3.594 -6.578 1.399 1.00 97.25 133 THR A C 1
ATOM 1112 O O . THR A 1 133 ? 4.134 -6.030 0.447 1.00 97.25 133 THR A O 1
ATOM 1115 N N . LYS A 1 134 ? 4.254 -7.471 2.149 1.00 94.75 134 LYS A N 1
ATOM 1116 C CA . LYS A 1 134 ? 5.651 -7.864 1.908 1.00 94.75 134 LYS A CA 1
ATOM 1117 C C . LYS A 1 134 ? 5.844 -8.660 0.611 1.00 94.75 134 LYS A C 1
ATOM 1119 O O . LYS A 1 134 ? 6.931 -8.655 0.033 1.00 94.75 134 LYS A O 1
ATOM 1124 N N . SER A 1 135 ? 4.818 -9.399 0.186 1.00 90.38 135 SER A N 1
ATOM 1125 C CA . SER A 1 135 ? 4.853 -10.230 -1.028 1.00 90.38 135 SER A CA 1
ATOM 1126 C C . SER A 1 135 ? 3.648 -10.047 -1.951 1.00 90.38 135 SER A C 1
ATOM 1128 O O . SER A 1 135 ? 3.734 -10.434 -3.115 1.00 90.38 135 SER A O 1
ATOM 1130 N N . HIS A 1 136 ? 2.530 -9.512 -1.439 1.00 92.50 136 HIS A N 1
ATOM 1131 C CA . HIS A 1 136 ? 1.226 -9.439 -2.117 1.00 92.50 136 HIS A CA 1
ATOM 1132 C C . HIS A 1 136 ? 0.719 -10.790 -2.662 1.00 92.50 136 HIS A C 1
ATOM 1134 O O . HIS A 1 136 ? -0.175 -10.839 -3.506 1.00 92.50 136 HIS A O 1
ATOM 1140 N N . GLU A 1 137 ? 1.257 -11.912 -2.175 1.00 91.56 137 GLU A N 1
ATOM 1141 C CA . GLU A 1 137 ? 0.924 -13.242 -2.683 1.00 91.56 137 GLU A CA 1
ATOM 1142 C C . GLU A 1 137 ? -0.525 -13.637 -2.371 1.00 91.56 137 GLU A C 1
ATOM 1144 O O . GLU A 1 137 ? -1.004 -13.537 -1.240 1.00 91.56 137 GLU A O 1
ATOM 1149 N N . HIS A 1 138 ? -1.210 -14.218 -3.360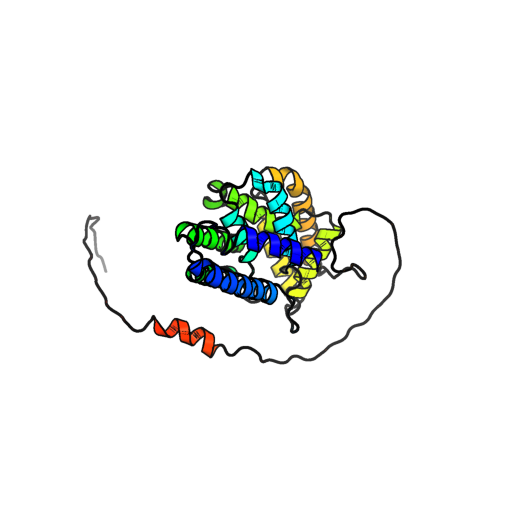 1.00 91.50 138 HIS A N 1
ATOM 1150 C CA . HIS A 1 138 ? -2.588 -14.714 -3.247 1.00 91.50 138 HIS A CA 1
ATOM 1151 C C . HIS A 1 138 ? -2.702 -16.051 -2.479 1.00 91.50 138 HIS A C 1
ATOM 1153 O O . HIS A 1 138 ? -3.384 -16.987 -2.910 1.00 91.50 138 HIS A O 1
ATOM 1159 N N . GLY A 1 139 ? -2.009 -16.155 -1.343 1.00 90.38 139 GLY A N 1
ATOM 1160 C CA . GLY A 1 139 ? -1.972 -17.335 -0.482 1.00 90.38 139 GLY A CA 1
ATOM 1161 C C . GLY A 1 139 ? -3.304 -17.641 0.225 1.00 90.38 139 GLY A C 1
ATOM 1162 O O . GLY A 1 139 ? -4.290 -16.912 0.072 1.00 90.38 139 GLY A O 1
ATOM 1163 N N . PRO A 1 140 ? -3.356 -18.709 1.046 1.00 91.56 140 PRO A N 1
ATOM 1164 C CA . PRO A 1 140 ? -4.594 -19.182 1.676 1.00 91.56 140 PRO A CA 1
ATOM 1165 C C . PRO A 1 140 ? -5.347 -18.114 2.482 1.00 91.56 140 PRO A C 1
ATOM 1167 O O . PRO A 1 140 ? -6.576 -18.084 2.459 1.00 91.56 140 PRO A O 1
ATOM 1170 N N . GLN A 1 141 ? -4.628 -17.201 3.146 1.00 91.88 141 GLN A N 1
ATOM 1171 C CA . GLN A 1 141 ? -5.235 -16.100 3.899 1.00 91.88 141 GLN A CA 1
ATOM 1172 C C . GLN A 1 141 ? -6.052 -15.175 2.983 1.00 91.88 141 GLN A C 1
ATOM 1174 O O . GLN A 1 141 ? -7.226 -14.943 3.263 1.00 91.88 141 GLN A O 1
ATOM 1179 N N . VAL A 1 142 ? -5.477 -14.731 1.858 1.00 92.88 142 VAL A N 1
ATOM 1180 C CA . VAL A 1 142 ? -6.135 -13.869 0.855 1.00 92.88 142 VAL A CA 1
ATOM 1181 C C . VAL A 1 142 ? -7.365 -14.551 0.251 1.00 92.88 142 VAL A C 1
ATOM 1183 O O . VAL A 1 142 ? -8.395 -13.916 0.046 1.00 92.88 142 VAL A O 1
ATOM 1186 N N . GLN A 1 143 ? -7.288 -15.863 0.017 1.00 91.06 143 GLN A N 1
ATOM 1187 C CA . GLN A 1 143 ? -8.416 -16.656 -0.486 1.00 91.06 143 GLN A CA 1
ATOM 1188 C C . GLN A 1 143 ? -9.554 -16.783 0.544 1.00 91.06 143 GLN A C 1
ATOM 1190 O O . GLN A 1 143 ? -10.721 -16.883 0.165 1.00 91.06 143 GLN A O 1
ATOM 1195 N N . SER A 1 144 ? -9.229 -16.768 1.842 1.00 94.38 144 SER A N 1
ATOM 1196 C CA . SER A 1 144 ? -10.199 -16.873 2.942 1.00 94.38 144 SER A CA 1
ATOM 1197 C C . SER A 1 144 ? -10.783 -15.533 3.415 1.00 94.38 144 SER A C 1
ATOM 1199 O O . SER A 1 144 ? -11.890 -15.514 3.959 1.00 94.38 144 SER A O 1
ATOM 1201 N N . ASP A 1 145 ? -10.079 -14.416 3.197 1.00 97.31 145 ASP A N 1
ATOM 1202 C CA . ASP A 1 145 ? -10.467 -13.084 3.670 1.00 97.31 145 ASP A CA 1
ATOM 1203 C C . ASP A 1 145 ? -10.584 -12.067 2.511 1.00 97.31 145 ASP A C 1
ATOM 1205 O O . ASP A 1 145 ? -9.593 -11.453 2.107 1.00 97.31 145 ASP A O 1
ATOM 1209 N N . PRO A 1 146 ? -11.802 -11.845 1.972 1.00 96.62 146 PRO A N 1
ATOM 1210 C CA . PRO A 1 146 ? -12.038 -10.895 0.882 1.00 96.62 146 PRO A CA 1
ATOM 1211 C C . PRO A 1 146 ? -11.665 -9.442 1.201 1.00 96.62 146 PRO A C 1
ATOM 1213 O O . PRO A 1 146 ? -11.383 -8.679 0.279 1.00 96.62 146 PRO A O 1
ATOM 1216 N N . ASP A 1 147 ? -11.647 -9.054 2.480 1.00 98.44 147 ASP A N 1
ATOM 1217 C CA . ASP A 1 147 ? -11.229 -7.711 2.892 1.00 98.44 147 ASP A CA 1
ATOM 1218 C C . ASP A 1 147 ? -9.709 -7.534 2.714 1.00 98.44 147 ASP A C 1
ATOM 1220 O O . ASP A 1 147 ? -9.260 -6.449 2.346 1.00 98.44 147 ASP A O 1
ATOM 1224 N N . LEU A 1 148 ? -8.922 -8.604 2.909 1.00 98.44 148 LEU A N 1
ATOM 1225 C CA . LEU A 1 148 ? -7.479 -8.617 2.653 1.00 98.44 148 LEU A CA 1
ATOM 1226 C C . LEU A 1 148 ? -7.200 -8.551 1.152 1.00 98.44 148 LEU A C 1
ATOM 1228 O O . LEU A 1 148 ? -6.366 -7.763 0.719 1.00 98.44 148 LEU A O 1
ATOM 1232 N N . ALA A 1 149 ? -7.927 -9.341 0.356 1.00 98.00 149 ALA A N 1
ATOM 1233 C CA . ALA A 1 149 ? -7.823 -9.297 -1.101 1.00 98.00 149 ALA A CA 1
ATOM 1234 C C . ALA A 1 149 ? -8.086 -7.882 -1.644 1.00 98.00 149 ALA A C 1
ATOM 1236 O O . ALA A 1 149 ? -7.317 -7.385 -2.461 1.00 98.00 149 ALA A O 1
ATOM 1237 N N . LEU A 1 150 ? -9.128 -7.207 -1.143 1.00 98.50 150 LEU A N 1
ATOM 1238 C CA . LEU A 1 150 ? -9.414 -5.819 -1.508 1.00 98.50 150 LEU A CA 1
ATOM 1239 C C . LEU A 1 150 ? -8.348 -4.841 -0.992 1.00 98.50 150 LEU A C 1
ATOM 1241 O O . LEU A 1 150 ? -7.971 -3.939 -1.727 1.00 98.50 150 LEU A O 1
ATOM 1245 N N . PHE A 1 151 ? -7.830 -5.015 0.226 1.00 98.75 151 PHE A N 1
ATOM 1246 C CA . PHE A 1 151 ? -6.756 -4.169 0.756 1.00 98.75 151 PHE A CA 1
ATOM 1247 C C . PHE A 1 151 ? -5.475 -4.231 -0.102 1.00 98.75 151 PHE A C 1
ATOM 1249 O O . PHE A 1 151 ? -4.964 -3.180 -0.489 1.00 98.75 151 PHE A O 1
ATOM 1256 N N . LEU A 1 152 ? -5.011 -5.433 -0.467 1.00 98.50 152 LEU A N 1
ATOM 1257 C CA . LEU A 1 152 ? -3.852 -5.615 -1.354 1.00 98.50 152 LEU A CA 1
ATOM 1258 C C . LEU A 1 152 ? -4.120 -5.048 -2.761 1.00 98.50 152 LEU A C 1
ATOM 1260 O O . LEU A 1 152 ? -3.263 -4.383 -3.340 1.00 98.50 152 LEU A O 1
ATOM 1264 N N . ASP A 1 153 ? -5.337 -5.227 -3.285 1.00 98.50 153 ASP A N 1
ATOM 1265 C CA . ASP A 1 153 ? -5.757 -4.637 -4.561 1.00 98.50 153 ASP A CA 1
ATOM 1266 C C . ASP A 1 153 ? -5.776 -3.101 -4.546 1.00 98.50 153 ASP A C 1
ATOM 1268 O O . ASP A 1 153 ? -5.531 -2.481 -5.583 1.00 98.50 153 ASP A O 1
ATOM 1272 N N . PHE A 1 154 ? -6.086 -2.471 -3.406 1.00 98.62 154 PHE A N 1
ATOM 1273 C CA . PHE A 1 154 ? -6.069 -1.011 -3.269 1.00 98.62 154 PHE A CA 1
ATOM 1274 C C . PHE A 1 154 ? -4.642 -0.465 -3.333 1.00 98.62 154 PHE A C 1
ATOM 1276 O O . PHE A 1 154 ? -4.436 0.584 -3.938 1.00 98.62 154 PHE A O 1
ATOM 1283 N N . ASP A 1 155 ? -3.684 -1.180 -2.743 1.00 98.56 155 ASP A N 1
ATOM 1284 C CA . ASP A 1 155 ? -2.262 -0.831 -2.755 1.00 98.56 155 ASP A CA 1
ATOM 1285 C C . ASP A 1 155 ? -1.662 -0.978 -4.165 1.00 98.56 155 ASP A C 1
ATOM 1287 O O . ASP A 1 155 ? -1.106 -0.042 -4.745 1.00 98.56 155 ASP A O 1
ATOM 1291 N N . MET A 1 156 ? -1.907 -2.129 -4.799 1.00 98.00 156 MET A N 1
ATOM 1292 C CA . MET A 1 156 ? -1.437 -2.432 -6.155 1.00 98.00 156 MET A CA 1
ATOM 1293 C C . MET A 1 156 ? -2.245 -1.739 -7.268 1.00 98.00 156 MET A C 1
ATOM 1295 O O . MET A 1 156 ? -1.900 -1.850 -8.450 1.00 98.00 156 MET A O 1
ATOM 1299 N N . ALA A 1 157 ? -3.311 -1.000 -6.936 1.00 98.06 157 ALA A N 1
ATOM 1300 C CA . ALA A 1 157 ? -4.218 -0.368 -7.900 1.00 98.06 157 ALA A CA 1
ATOM 1301 C C . ALA A 1 157 ? -3.492 0.514 -8.928 1.00 98.06 157 ALA A C 1
ATOM 1303 O O . ALA A 1 157 ? -3.927 0.606 -10.087 1.00 98.06 157 ALA A O 1
ATOM 1304 N N . VAL A 1 158 ? -2.381 1.127 -8.506 1.00 98.00 158 VAL A N 1
ATOM 1305 C CA . VAL A 1 158 ? -1.478 1.965 -9.302 1.00 98.00 158 VAL A CA 1
ATOM 1306 C C . VAL A 1 158 ? -0.973 1.272 -10.570 1.00 98.00 158 VAL A C 1
ATOM 1308 O O . VAL A 1 158 ? -0.870 1.913 -11.620 1.00 98.00 158 VAL A O 1
ATOM 1311 N N . LEU A 1 159 ? -0.738 -0.044 -10.515 1.00 98.25 159 LEU A N 1
ATOM 1312 C CA . LEU A 1 159 ? -0.201 -0.815 -11.636 1.00 98.25 159 LEU A CA 1
ATOM 1313 C C . LEU A 1 159 ? -1.175 -0.805 -12.823 1.00 98.25 159 LEU A C 1
ATOM 1315 O O . LEU A 1 159 ? -0.763 -0.679 -13.971 1.00 98.25 159 LEU A O 1
ATOM 1319 N N . GLY A 1 160 ? -2.481 -0.835 -12.543 1.00 97.94 160 GLY A N 1
ATOM 1320 C CA . GLY A 1 160 ? -3.556 -0.808 -13.539 1.00 97.94 160 GLY A CA 1
ATOM 1321 C C . GLY A 1 160 ? -3.963 0.580 -14.048 1.00 97.94 160 GLY A C 1
ATOM 1322 O O . GLY A 1 160 ? -5.020 0.704 -14.669 1.00 97.94 160 GLY A O 1
ATOM 1323 N N . ARG A 1 161 ? -3.197 1.640 -13.756 1.00 96.88 161 ARG A N 1
ATOM 1324 C CA . ARG A 1 161 ? -3.474 2.997 -14.260 1.00 96.88 161 ARG A CA 1
ATOM 1325 C C . ARG A 1 161 ? -3.251 3.101 -15.781 1.00 96.88 161 ARG A C 1
ATOM 1327 O O . ARG A 1 161 ? -2.433 2.367 -16.333 1.00 96.88 161 ARG A O 1
ATOM 1334 N N . PRO A 1 162 ? -3.885 4.070 -16.473 1.00 96.00 162 PRO A N 1
ATOM 1335 C CA . PRO A 1 162 ? -3.472 4.460 -17.821 1.00 96.00 162 PRO A CA 1
ATOM 1336 C C . PRO A 1 162 ? -1.978 4.812 -17.858 1.00 96.00 162 PRO A C 1
ATOM 1338 O O . PRO A 1 162 ? -1.483 5.451 -16.927 1.00 96.00 162 PRO A O 1
ATOM 1341 N N . LEU A 1 163 ? -1.290 4.458 -18.949 1.00 92.62 163 LEU A N 1
ATOM 1342 C CA . LEU A 1 163 ? 0.177 4.484 -19.078 1.00 92.62 163 LEU A CA 1
ATOM 1343 C C . LEU A 1 163 ? 0.857 5.746 -18.514 1.00 92.62 163 LEU A C 1
ATOM 1345 O O . LEU A 1 163 ? 1.840 5.643 -17.790 1.00 92.62 163 LEU A O 1
ATOM 1349 N N . ALA A 1 164 ? 0.321 6.943 -18.773 1.00 92.44 164 ALA A N 1
ATOM 1350 C CA . ALA A 1 164 ? 0.891 8.192 -18.253 1.00 92.44 164 ALA A CA 1
ATOM 1351 C C . ALA A 1 164 ? 0.898 8.271 -16.709 1.00 92.44 164 ALA A C 1
ATOM 1353 O O . ALA A 1 164 ? 1.859 8.758 -16.121 1.00 92.44 164 ALA A O 1
ATOM 1354 N N . GLY A 1 165 ? -0.154 7.772 -16.049 1.00 94.25 165 GLY A N 1
ATOM 1355 C CA . GLY A 1 165 ? -0.253 7.719 -14.586 1.00 94.25 165 GLY A CA 1
ATOM 1356 C C . GLY A 1 165 ? 0.541 6.568 -13.961 1.00 94.25 165 GLY A C 1
ATOM 1357 O O . GLY A 1 165 ? 0.917 6.661 -12.792 1.00 94.25 165 GLY A O 1
ATOM 1358 N N . TYR A 1 166 ? 0.819 5.512 -14.733 1.00 96.88 166 TYR A N 1
ATOM 1359 C CA . TYR A 1 166 ? 1.767 4.463 -14.357 1.00 96.88 166 TYR A CA 1
ATOM 1360 C C . TYR A 1 166 ? 3.214 4.965 -14.443 1.00 96.88 166 TYR A C 1
ATOM 1362 O O . TYR A 1 166 ? 3.981 4.800 -13.503 1.00 96.88 166 TYR A O 1
ATOM 1370 N N . MET A 1 167 ? 3.586 5.648 -15.529 1.00 94.19 167 MET A N 1
ATOM 1371 C CA . MET A 1 167 ? 4.948 6.163 -15.717 1.00 94.19 167 MET A CA 1
ATOM 1372 C C . MET A 1 167 ? 5.310 7.251 -14.697 1.00 94.19 167 MET A C 1
ATOM 1374 O O . MET A 1 167 ? 6.449 7.299 -14.238 1.00 94.19 167 MET A O 1
ATOM 1378 N N . ALA A 1 168 ? 4.338 8.062 -14.262 1.00 94.00 168 ALA A N 1
ATOM 1379 C CA . ALA A 1 168 ? 4.514 8.967 -13.124 1.00 94.00 168 ALA A CA 1
ATOM 1380 C C . ALA A 1 168 ? 4.813 8.210 -11.810 1.00 94.00 168 ALA A C 1
ATOM 1382 O O . ALA A 1 168 ? 5.728 8.591 -11.083 1.00 94.00 168 ALA A O 1
ATOM 1383 N N . TYR A 1 169 ? 4.102 7.108 -11.538 1.00 96.50 169 TYR A N 1
ATOM 1384 C CA . TYR A 1 169 ? 4.378 6.218 -10.400 1.00 96.50 169 TYR A CA 1
ATOM 1385 C C . TYR A 1 169 ? 5.777 5.590 -10.492 1.00 96.50 169 TYR A C 1
ATOM 1387 O O . TYR A 1 169 ? 6.567 5.694 -9.557 1.00 96.50 169 TYR A O 1
ATOM 1395 N N . ALA A 1 170 ? 6.122 5.000 -11.636 1.00 97.06 170 ALA A N 1
ATOM 1396 C CA . ALA A 1 170 ? 7.409 4.343 -11.833 1.00 97.06 170 ALA A CA 1
ATOM 1397 C C . ALA A 1 170 ? 8.583 5.335 -11.685 1.00 97.06 170 ALA A C 1
ATOM 1399 O O . ALA A 1 170 ? 9.625 4.998 -11.122 1.00 97.06 170 ALA A O 1
ATOM 1400 N N . ALA A 1 171 ? 8.394 6.593 -12.103 1.00 94.44 171 ALA A N 1
ATOM 1401 C CA . ALA A 1 171 ? 9.341 7.677 -11.858 1.00 94.44 171 ALA A CA 1
ATOM 1402 C C . ALA A 1 171 ? 9.466 8.052 -10.369 1.00 94.44 171 ALA A C 1
ATOM 1404 O O . ALA A 1 171 ? 10.581 8.285 -9.903 1.00 94.44 171 ALA A O 1
ATOM 1405 N N . GLN A 1 172 ? 8.365 8.088 -9.608 1.00 94.12 172 GLN A N 1
ATOM 1406 C CA . GLN A 1 172 ? 8.396 8.316 -8.155 1.00 94.12 172 GLN A CA 1
ATOM 1407 C C . GLN A 1 172 ? 9.153 7.191 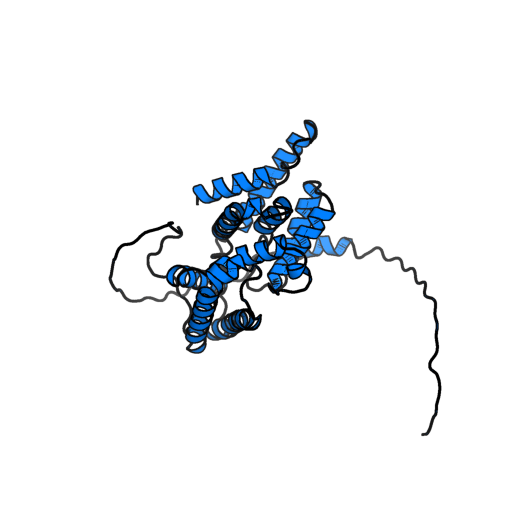-7.429 1.00 94.12 172 GLN A C 1
ATOM 1409 O O . GLN A 1 172 ? 10.032 7.484 -6.619 1.00 94.12 172 GLN A O 1
ATOM 1414 N N . ILE A 1 173 ? 8.917 5.926 -7.797 1.00 95.50 173 ILE A N 1
ATOM 1415 C CA . ILE A 1 173 ? 9.703 4.785 -7.298 1.00 95.50 173 ILE A CA 1
ATOM 1416 C C . ILE A 1 173 ? 11.186 4.933 -7.672 1.00 95.50 173 ILE A C 1
ATOM 1418 O O . ILE A 1 173 ? 12.057 4.764 -6.818 1.00 95.50 173 ILE A O 1
ATOM 1422 N N . ARG A 1 174 ? 11.521 5.337 -8.909 1.00 93.88 174 ARG A N 1
ATOM 1423 C CA . ARG A 1 174 ? 12.929 5.570 -9.283 1.00 93.88 174 ARG A CA 1
ATOM 1424 C C . ARG A 1 174 ? 13.604 6.623 -8.396 1.00 93.88 174 ARG A C 1
ATOM 1426 O O . ARG A 1 174 ? 14.790 6.461 -8.101 1.00 93.88 174 ARG A O 1
ATOM 1433 N N . GLN A 1 175 ? 12.878 7.666 -7.977 1.00 91.56 175 GLN A N 1
ATOM 1434 C CA . GLN A 1 175 ? 13.381 8.705 -7.069 1.00 91.56 175 GLN A CA 1
ATOM 1435 C C . GLN A 1 175 ? 13.573 8.210 -5.626 1.00 91.56 175 GLN A C 1
ATOM 1437 O O . GLN A 1 175 ? 14.542 8.606 -4.981 1.00 91.56 175 GLN A O 1
ATOM 1442 N N . GLU A 1 176 ? 12.713 7.326 -5.117 1.00 91.88 176 GLU A N 1
ATOM 1443 C CA . GLU A 1 176 ? 12.913 6.702 -3.798 1.00 91.88 176 GLU A CA 1
ATOM 1444 C C . GLU A 1 176 ? 14.19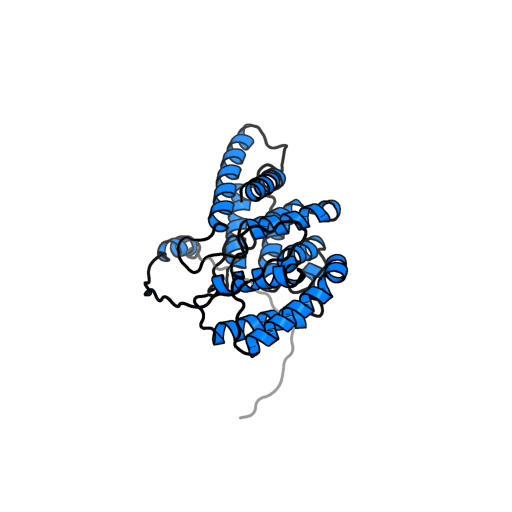9 5.862 -3.784 1.00 91.88 176 GLU A C 1
ATOM 1446 O O . GLU A 1 176 ? 15.042 6.012 -2.900 1.00 91.88 176 GLU A O 1
ATOM 1451 N N . PHE A 1 177 ? 14.428 5.086 -4.845 1.00 92.38 177 PHE A N 1
ATOM 1452 C CA . PHE A 1 177 ? 15.617 4.250 -5.024 1.00 92.38 177 PHE A CA 1
ATOM 1453 C C . PHE A 1 177 ? 16.819 4.994 -5.650 1.00 92.38 177 PHE A C 1
ATOM 1455 O O . PHE A 1 177 ? 17.753 4.353 -6.137 1.00 92.38 177 PHE A O 1
ATOM 1462 N N . ILE A 1 178 ? 16.839 6.336 -5.694 1.00 90.12 178 ILE A N 1
ATOM 1463 C CA . ILE A 1 178 ? 17.840 7.125 -6.457 1.00 90.12 178 ILE A CA 1
ATOM 1464 C C . ILE A 1 178 ? 19.302 6.887 -6.033 1.00 90.12 178 ILE A C 1
ATOM 1466 O O . ILE A 1 178 ? 20.221 7.120 -6.815 1.00 90.12 178 ILE A O 1
ATOM 1470 N N . HIS A 1 179 ? 19.510 6.397 -4.811 1.00 88.06 179 HIS A N 1
ATOM 1471 C CA . HIS A 1 179 ? 20.807 6.017 -4.249 1.00 88.06 179 HIS A CA 1
ATOM 1472 C C . HIS A 1 179 ? 21.383 4.728 -4.865 1.00 88.06 179 HIS A C 1
ATOM 1474 O O . HIS A 1 179 ? 22.603 4.558 -4.878 1.00 88.06 179 HIS A O 1
ATOM 1480 N N . PHE A 1 180 ? 20.547 3.852 -5.435 1.00 90.00 180 PHE A N 1
ATOM 1481 C CA . PHE A 1 180 ? 21.017 2.700 -6.202 1.00 90.00 180 PHE A CA 1
ATOM 1482 C C . PHE A 1 180 ? 21.541 3.127 -7.588 1.00 90.00 180 PHE A C 1
ATOM 1484 O O . PHE A 1 180 ? 20.868 3.901 -8.287 1.00 90.00 180 PHE A O 1
ATOM 1491 N N . PRO A 1 181 ? 22.701 2.592 -8.032 1.00 93.12 181 PRO A N 1
ATOM 1492 C CA . PRO A 1 181 ? 23.173 2.715 -9.411 1.00 93.12 181 PRO A CA 1
ATOM 1493 C C . PRO A 1 181 ? 22.117 2.253 -10.419 1.00 93.12 181 PRO A C 1
ATOM 1495 O O . PRO A 1 181 ? 21.308 1.379 -10.111 1.00 93.12 181 PRO A O 1
ATOM 1498 N N . VAL A 1 182 ? 22.143 2.820 -11.630 1.00 94.00 182 VAL A N 1
ATOM 1499 C CA . VAL A 1 182 ? 21.145 2.543 -12.681 1.00 94.00 182 VAL A CA 1
ATOM 1500 C C . VAL A 1 182 ? 21.013 1.045 -12.952 1.00 94.00 182 VAL A C 1
ATOM 1502 O O . VAL A 1 182 ? 19.908 0.528 -12.851 1.00 94.00 182 VAL A O 1
ATOM 1505 N N . ASP A 1 183 ? 22.122 0.346 -13.190 1.00 93.69 183 ASP A N 1
ATOM 1506 C CA . ASP A 1 183 ? 22.109 -1.080 -13.544 1.00 93.69 183 ASP A CA 1
ATOM 1507 C C . ASP A 1 183 ? 21.496 -1.946 -12.429 1.00 93.69 183 ASP A C 1
ATOM 1509 O O . ASP A 1 183 ? 20.627 -2.778 -12.687 1.00 93.69 183 ASP A O 1
ATOM 1513 N N . GLY A 1 184 ? 21.873 -1.686 -11.170 1.00 95.12 184 GLY A N 1
ATOM 1514 C CA . GLY A 1 184 ? 21.334 -2.391 -10.002 1.00 95.12 184 GLY A CA 1
ATOM 1515 C C . GLY A 1 184 ? 19.860 -2.075 -9.729 1.00 95.12 184 GLY A C 1
ATOM 1516 O O . GLY A 1 184 ? 19.103 -2.965 -9.339 1.00 95.12 184 GLY A O 1
ATOM 1517 N N . TYR A 1 185 ? 19.421 -0.836 -9.986 1.00 95.19 185 TYR A N 1
ATOM 1518 C CA . TYR A 1 185 ? 17.998 -0.492 -9.968 1.00 95.19 185 TYR A CA 1
ATOM 1519 C C . TYR A 1 185 ? 17.242 -1.232 -11.077 1.00 95.19 185 TYR A C 1
ATOM 1521 O O . TYR A 1 185 ? 16.195 -1.809 -10.799 1.00 95.19 185 TYR A O 1
ATOM 1529 N N . CYS A 1 186 ? 17.762 -1.254 -12.308 1.00 96.75 186 CYS A N 1
ATOM 1530 C CA . CYS A 1 186 ? 17.127 -1.939 -13.433 1.00 96.75 186 CYS A CA 1
ATOM 1531 C C . CYS A 1 186 ? 16.961 -3.438 -13.170 1.00 96.75 186 CYS A C 1
ATOM 1533 O O . CYS A 1 186 ? 15.854 -3.955 -13.320 1.00 96.75 186 CYS A O 1
ATOM 1535 N N . GLU A 1 187 ? 18.013 -4.122 -12.713 1.00 97.06 187 GLU A N 1
ATOM 1536 C CA . GLU A 1 187 ? 17.951 -5.544 -12.358 1.00 97.06 187 GLU A CA 1
ATOM 1537 C C . GLU A 1 187 ? 16.935 -5.801 -11.230 1.00 97.06 187 GLU A C 1
ATOM 1539 O O . GLU A 1 187 ? 16.036 -6.637 -11.376 1.00 97.06 187 GLU A O 1
ATOM 1544 N N . GLY A 1 188 ? 17.043 -5.057 -10.123 1.00 96.81 188 GLY A N 1
ATOM 1545 C CA . GLY A 1 188 ? 16.187 -5.221 -8.948 1.00 96.81 188 GLY A CA 1
ATOM 1546 C C . GLY A 1 188 ? 14.714 -4.926 -9.236 1.00 96.81 188 GLY A C 1
ATOM 1547 O O . GLY A 1 188 ? 13.845 -5.740 -8.920 1.00 96.81 188 GLY A O 1
ATOM 1548 N N . ARG A 1 189 ? 14.424 -3.800 -9.898 1.00 97.56 189 ARG A N 1
ATOM 1549 C CA . ARG A 1 189 ? 13.065 -3.404 -10.287 1.00 97.56 189 ARG A CA 1
ATOM 1550 C C . ARG A 1 189 ? 12.475 -4.402 -11.280 1.00 97.56 189 ARG A C 1
ATOM 1552 O O . ARG A 1 189 ? 11.392 -4.916 -11.020 1.00 97.56 189 ARG A O 1
ATOM 1559 N N . ALA A 1 190 ? 13.187 -4.766 -12.351 1.00 98.25 190 ALA A N 1
ATOM 1560 C CA . ALA A 1 190 ? 12.689 -5.750 -13.314 1.00 98.25 190 ALA A CA 1
ATOM 1561 C C . ALA A 1 190 ? 12.419 -7.117 -12.656 1.00 98.25 190 ALA A C 1
ATOM 1563 O O . ALA A 1 190 ? 11.456 -7.794 -13.013 1.00 98.25 190 ALA A O 1
ATOM 1564 N N . LYS A 1 191 ? 13.214 -7.525 -11.656 1.00 97.88 191 LYS A N 1
ATOM 1565 C CA . LYS A 1 191 ? 12.949 -8.738 -10.866 1.00 97.88 191 LYS A CA 1
ATOM 1566 C C . LYS A 1 191 ? 11.631 -8.657 -10.084 1.00 97.88 191 LYS A C 1
ATOM 1568 O O . LYS A 1 191 ? 10.871 -9.621 -10.130 1.00 97.88 191 LYS A O 1
ATOM 1573 N N . VAL A 1 192 ? 11.337 -7.533 -9.423 1.00 96.62 192 VAL A N 1
ATOM 1574 C CA . VAL A 1 192 ? 10.056 -7.317 -8.715 1.00 96.62 192 VAL A CA 1
ATOM 1575 C C . VAL A 1 192 ? 8.872 -7.384 -9.686 1.00 96.62 192 VAL A C 1
ATOM 1577 O O . VAL A 1 192 ? 7.923 -8.128 -9.452 1.00 96.62 192 VAL A O 1
ATOM 1580 N N . LEU A 1 193 ? 8.955 -6.686 -10.824 1.00 98.12 193 LEU A N 1
ATOM 1581 C CA . LEU A 1 193 ? 7.869 -6.644 -11.813 1.00 98.12 193 LEU A CA 1
ATOM 1582 C C . LEU A 1 193 ? 7.614 -8.014 -12.465 1.00 98.12 193 LEU A C 1
ATOM 1584 O O . LEU A 1 193 ? 6.460 -8.410 -12.632 1.00 98.12 193 LEU A O 1
ATOM 1588 N N . ARG A 1 194 ? 8.673 -8.784 -12.768 1.00 98.06 194 ARG A N 1
ATOM 1589 C CA . ARG A 1 194 ? 8.537 -10.183 -13.216 1.00 98.06 194 ARG A CA 1
ATOM 1590 C C . ARG A 1 194 ? 7.919 -11.076 -12.133 1.00 98.06 194 ARG A C 1
ATOM 1592 O O . ARG A 1 194 ? 7.174 -11.987 -12.479 1.00 98.06 194 ARG A O 1
ATOM 1599 N N . GLY A 1 195 ? 8.182 -10.796 -10.853 1.00 96.44 195 GLY A N 1
ATOM 1600 C CA . GLY A 1 195 ? 7.517 -11.441 -9.718 1.00 96.44 195 GLY A CA 1
ATOM 1601 C C . GLY A 1 195 ? 5.996 -11.301 -9.797 1.00 96.44 195 GLY A C 1
ATOM 1602 O O . GLY A 1 195 ? 5.299 -12.311 -9.849 1.00 96.44 195 GLY A O 1
ATOM 1603 N N . PHE A 1 196 ? 5.486 -10.071 -9.935 1.00 96.06 196 PHE A N 1
ATOM 1604 C CA . PHE A 1 196 ? 4.045 -9.827 -10.091 1.00 96.06 196 PHE A CA 1
ATOM 1605 C C . PHE A 1 196 ? 3.450 -10.526 -11.325 1.00 96.06 196 PHE A C 1
ATOM 1607 O O . PHE A 1 196 ? 2.387 -11.140 -11.234 1.00 96.06 196 PHE A O 1
ATOM 1614 N N . LEU A 1 197 ? 4.144 -10.506 -12.471 1.00 96.88 197 LEU A N 1
ATOM 1615 C CA . LEU A 1 197 ? 3.683 -11.197 -13.686 1.00 96.88 197 LEU A CA 1
ATOM 1616 C C . LEU A 1 197 ? 3.594 -12.726 -13.525 1.00 96.88 197 LEU A C 1
ATOM 1618 O O . LEU A 1 197 ? 2.779 -13.349 -14.216 1.00 96.88 197 LEU A O 1
ATOM 1622 N N . ALA A 1 198 ? 4.400 -13.310 -12.629 1.00 95.38 198 ALA A N 1
ATOM 1623 C CA . ALA A 1 198 ? 4.467 -14.745 -12.350 1.00 95.38 198 ALA A CA 1
ATOM 1624 C C . ALA A 1 198 ? 3.391 -15.252 -11.368 1.00 95.38 198 ALA A C 1
ATOM 1626 O O . ALA A 1 198 ? 3.134 -16.454 -11.338 1.00 95.38 198 ALA A O 1
ATOM 1627 N N . MET A 1 199 ? 2.698 -14.375 -10.627 1.00 89.50 199 MET A N 1
ATOM 1628 C CA . MET A 1 199 ? 1.623 -14.756 -9.683 1.00 89.50 199 MET A CA 1
ATOM 1629 C C . MET A 1 199 ? 0.316 -15.223 -10.365 1.00 89.50 199 MET A C 1
ATOM 1631 O O . MET A 1 199 ? -0.707 -15.446 -9.712 1.00 89.50 199 MET A O 1
ATOM 1635 N N . GLY A 1 200 ? 0.311 -15.343 -11.696 1.00 90.12 200 GLY A N 1
ATOM 1636 C CA . GLY A 1 200 ? -0.854 -15.680 -12.517 1.00 90.12 200 GLY A CA 1
ATOM 1637 C C . GLY A 1 200 ? -1.798 -14.495 -12.735 1.00 90.12 200 GLY A C 1
ATOM 1638 O O . GLY A 1 200 ? -2.085 -14.158 -13.879 1.00 90.12 200 GLY A O 1
ATOM 1639 N N . ASN A 1 201 ? -2.227 -13.834 -11.657 1.00 95.44 201 ASN A N 1
ATOM 1640 C CA . ASN A 1 201 ? -2.931 -12.547 -11.698 1.00 95.44 201 ASN A CA 1
ATOM 1641 C C . ASN A 1 201 ? -2.161 -11.527 -10.853 1.00 95.44 201 ASN A C 1
ATOM 1643 O O . ASN A 1 201 ? -1.638 -11.893 -9.802 1.00 95.44 201 ASN A O 1
ATOM 1647 N N . VAL A 1 202 ? -2.141 -10.267 -11.283 1.00 96.75 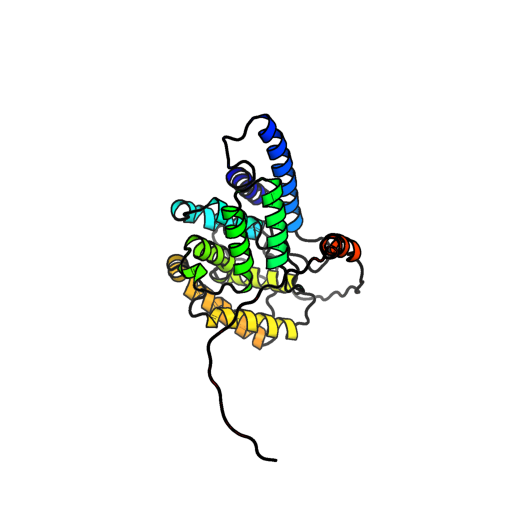202 VAL A N 1
ATOM 1648 C CA . VAL A 1 202 ? -1.617 -9.130 -10.513 1.00 96.75 202 VAL A CA 1
ATOM 1649 C C . VAL A 1 202 ? -2.589 -8.740 -9.398 1.00 96.75 202 VAL A C 1
ATOM 1651 O O . VAL A 1 202 ? -2.145 -8.352 -8.327 1.00 96.75 202 VAL A O 1
ATOM 1654 N N . PHE A 1 203 ? -3.900 -8.872 -9.634 1.00 97.94 203 PHE A N 1
ATOM 1655 C CA . PHE A 1 203 ? -4.936 -8.514 -8.657 1.00 97.94 203 PHE A CA 1
ATOM 1656 C C . PHE A 1 203 ? -5.594 -9.731 -7.992 1.00 97.94 203 PHE A C 1
ATOM 1658 O O . PHE A 1 203 ? -5.891 -10.747 -8.635 1.00 97.94 203 PHE A O 1
ATOM 1665 N N . ALA A 1 204 ? -5.895 -9.608 -6.704 1.00 96.00 204 ALA A N 1
ATOM 1666 C CA . ALA A 1 204 ? -6.489 -10.637 -5.867 1.00 96.00 204 ALA A CA 1
ATOM 1667 C C . ALA A 1 204 ? -7.989 -10.808 -6.144 1.00 96.00 204 ALA A C 1
ATOM 1669 O O . ALA A 1 204 ? -8.451 -11.941 -6.304 1.00 96.00 204 ALA A O 1
ATOM 1670 N N . SER A 1 205 ? -8.761 -9.722 -6.249 1.00 95.38 205 SER A N 1
ATOM 1671 C CA . SER A 1 205 ? -10.214 -9.778 -6.457 1.00 95.38 205 SER A CA 1
ATOM 1672 C C . SER A 1 205 ? -10.612 -9.822 -7.936 1.00 95.38 205 SER A C 1
ATOM 1674 O O . SER A 1 205 ? -10.002 -9.201 -8.808 1.00 95.38 205 SER A O 1
ATOM 1676 N N . ALA A 1 206 ? -11.706 -10.529 -8.234 1.00 94.75 206 ALA A N 1
ATOM 1677 C CA . ALA A 1 206 ? -12.226 -10.648 -9.598 1.00 94.75 206 ALA A CA 1
ATOM 1678 C C . ALA A 1 206 ? -12.610 -9.290 -10.223 1.00 94.75 206 ALA A C 1
ATOM 1680 O O . ALA A 1 206 ? -12.463 -9.109 -11.431 1.00 94.75 206 ALA A O 1
ATOM 1681 N N . GLU A 1 207 ? -13.068 -8.329 -9.414 1.00 94.50 207 GLU A N 1
ATOM 1682 C CA . GLU A 1 207 ? -13.470 -6.997 -9.885 1.00 94.50 207 GLU A CA 1
ATOM 1683 C C . GLU A 1 207 ? -12.269 -6.129 -10.275 1.00 94.50 207 GLU A C 1
ATOM 1685 O O . GLU A 1 207 ? -12.314 -5.462 -11.311 1.00 94.50 207 GLU A O 1
ATOM 1690 N N . PHE A 1 208 ? -11.173 -6.173 -9.508 1.00 97.06 208 PHE A N 1
ATOM 1691 C CA . PHE A 1 208 ? -9.933 -5.507 -9.908 1.00 97.06 208 PHE A CA 1
ATOM 1692 C C . PHE A 1 208 ? -9.316 -6.173 -11.135 1.00 97.06 208 PHE A C 1
ATOM 1694 O O . PHE A 1 208 ? -8.976 -5.460 -12.078 1.00 97.06 208 PHE A O 1
ATOM 1701 N N . ARG A 1 209 ? -9.269 -7.512 -11.196 1.00 97.12 209 ARG A N 1
ATOM 1702 C CA . ARG A 1 209 ? -8.783 -8.224 -12.391 1.00 97.12 209 ARG A CA 1
ATOM 1703 C C . ARG A 1 209 ? -9.537 -7.788 -13.650 1.00 97.12 209 ARG A C 1
ATOM 1705 O O . ARG A 1 209 ? -8.922 -7.332 -14.611 1.00 97.12 209 ARG A O 1
ATOM 1712 N N . ALA A 1 210 ? -10.871 -7.847 -13.621 1.00 97.69 210 ALA A N 1
ATOM 1713 C CA . ALA A 1 210 ? -11.719 -7.478 -14.755 1.00 97.69 210 ALA A CA 1
ATOM 1714 C C . ALA A 1 210 ? -11.542 -6.014 -15.200 1.00 97.69 210 ALA A C 1
ATOM 1716 O O . ALA A 1 210 ? -11.672 -5.713 -16.385 1.00 97.69 210 ALA A O 1
ATOM 1717 N N . ALA A 1 211 ? -11.239 -5.103 -14.270 1.00 96.50 211 ALA A N 1
ATOM 1718 C CA . ALA A 1 211 ? -11.068 -3.682 -14.561 1.00 96.50 211 ALA A CA 1
ATOM 1719 C C . ALA A 1 211 ? -9.626 -3.265 -14.913 1.00 96.50 211 ALA A C 1
ATOM 1721 O O . ALA A 1 211 ? -9.445 -2.201 -15.508 1.00 96.50 211 ALA A O 1
ATOM 1722 N N . ARG A 1 212 ? -8.604 -4.022 -14.486 1.00 97.94 212 ARG A N 1
ATOM 1723 C CA . ARG A 1 212 ? -7.207 -3.545 -14.437 1.00 97.94 212 ARG A CA 1
ATOM 1724 C C . ARG A 1 212 ? -6.131 -4.543 -14.857 1.00 97.94 212 ARG A C 1
ATOM 1726 O O . ARG A 1 212 ? -5.046 -4.078 -15.190 1.00 97.94 212 ARG A O 1
ATOM 1733 N N . GLU A 1 213 ? -6.386 -5.854 -14.865 1.00 98.38 213 GLU A N 1
ATOM 1734 C CA . GLU A 1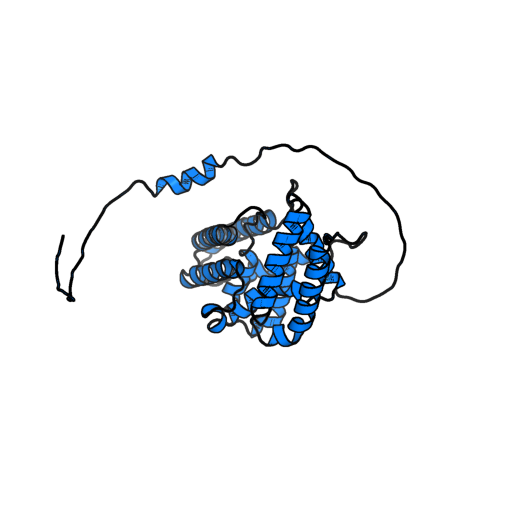 213 ? -5.343 -6.877 -15.082 1.00 98.38 213 GLU A CA 1
ATOM 1735 C C . GLU A 1 213 ? -4.584 -6.652 -16.397 1.00 98.38 213 GLU A C 1
ATOM 1737 O O . GLU A 1 213 ? -3.365 -6.511 -16.389 1.00 98.38 213 GLU A O 1
ATOM 1742 N N . ALA A 1 214 ? -5.300 -6.531 -17.520 1.00 98.44 214 ALA A N 1
ATOM 1743 C CA . ALA A 1 214 ? -4.686 -6.345 -18.837 1.00 98.44 214 ALA A CA 1
ATOM 1744 C C . ALA A 1 214 ? -3.814 -5.075 -18.910 1.00 98.44 214 ALA A C 1
ATOM 1746 O O . ALA A 1 214 ? -2.699 -5.117 -19.426 1.00 98.44 214 ALA A O 1
ATOM 1747 N N . THR A 1 215 ? -4.295 -3.962 -18.345 1.00 98.62 215 THR A N 1
ATOM 1748 C CA . THR A 1 215 ? -3.551 -2.696 -18.278 1.00 98.62 215 THR A CA 1
ATOM 1749 C C . THR A 1 215 ? -2.315 -2.820 -17.390 1.00 98.62 215 THR A C 1
ATOM 1751 O O . THR A 1 215 ? -1.245 -2.352 -17.769 1.00 98.62 215 THR A O 1
ATOM 1754 N N . ALA A 1 216 ? -2.440 -3.475 -16.230 1.00 98.56 216 ALA A N 1
ATOM 1755 C CA . ALA A 1 216 ? -1.324 -3.679 -15.316 1.00 98.56 216 ALA A CA 1
ATOM 1756 C C . ALA A 1 216 ? -0.232 -4.538 -15.948 1.00 98.56 216 ALA A C 1
ATOM 1758 O O . ALA A 1 216 ? 0.921 -4.125 -15.963 1.00 98.56 216 ALA A O 1
ATOM 1759 N N . ARG A 1 217 ? -0.589 -5.679 -16.546 1.00 98.69 217 ARG A N 1
ATOM 1760 C CA . ARG A 1 217 ? 0.379 -6.551 -17.223 1.00 98.69 217 ARG A CA 1
ATOM 1761 C C . ARG A 1 217 ? 1.106 -5.823 -18.355 1.00 98.69 217 ARG A C 1
ATOM 1763 O O . ARG A 1 217 ? 2.331 -5.834 -18.371 1.00 98.69 217 ARG A O 1
ATOM 1770 N N . ALA A 1 218 ? 0.381 -5.093 -19.207 1.00 98.62 218 ALA A N 1
ATOM 1771 C CA . ALA A 1 218 ? 0.984 -4.296 -20.277 1.00 98.62 218 ALA A CA 1
ATOM 1772 C C . ALA A 1 218 ? 1.934 -3.198 -19.754 1.00 98.62 218 ALA A C 1
ATOM 1774 O O . ALA A 1 218 ? 2.996 -2.979 -20.334 1.00 98.62 218 ALA A O 1
ATOM 1775 N N . ASN A 1 219 ? 1.590 -2.526 -18.648 1.00 98.69 219 ASN A N 1
ATOM 1776 C CA . ASN A 1 219 ? 2.465 -1.537 -18.012 1.00 98.69 219 ASN A CA 1
ATOM 1777 C C . ASN A 1 219 ? 3.734 -2.179 -17.413 1.00 98.69 219 ASN A C 1
ATOM 1779 O O . ASN A 1 219 ? 4.830 -1.654 -17.605 1.00 98.69 219 ASN A O 1
ATOM 1783 N N . LEU A 1 220 ? 3.591 -3.313 -16.712 1.00 98.56 220 LEU A N 1
ATOM 1784 C CA . LEU A 1 220 ? 4.701 -4.070 -16.117 1.00 98.56 220 LEU A CA 1
ATOM 1785 C C . LEU A 1 220 ? 5.672 -4.568 -17.200 1.00 98.56 220 LEU A C 1
ATOM 1787 O O . LEU A 1 220 ? 6.879 -4.374 -17.081 1.00 98.56 220 LEU A O 1
ATOM 1791 N N . GLU A 1 221 ? 5.145 -5.175 -18.266 1.00 98.56 221 GLU A N 1
ATOM 1792 C CA . GLU A 1 221 ? 5.915 -5.683 -19.410 1.00 98.56 221 GLU A CA 1
ATOM 1793 C C . GLU A 1 221 ? 6.650 -4.548 -20.144 1.00 98.56 221 GLU A C 1
ATOM 1795 O O . GLU A 1 221 ? 7.829 -4.689 -20.472 1.00 98.56 221 GLU A O 1
ATOM 1800 N N . ALA A 1 222 ? 6.001 -3.390 -20.326 1.00 97.94 222 ALA A N 1
ATOM 1801 C CA . ALA A 1 222 ? 6.630 -2.209 -20.912 1.00 97.94 222 ALA A CA 1
ATOM 1802 C C . ALA A 1 222 ? 7.759 -1.636 -20.034 1.00 97.94 222 ALA A C 1
ATOM 1804 O O . ALA A 1 222 ? 8.819 -1.300 -20.558 1.00 97.94 222 ALA A O 1
ATOM 1805 N N . GLU A 1 223 ? 7.578 -1.542 -18.709 1.00 98.19 223 GLU A N 1
ATOM 1806 C CA . GLU A 1 223 ? 8.650 -1.079 -17.816 1.00 98.19 223 GLU A CA 1
ATOM 1807 C C . GLU A 1 223 ? 9.827 -2.069 -17.799 1.00 98.19 223 GLU A C 1
ATOM 1809 O O . GLU A 1 223 ? 10.974 -1.641 -17.881 1.00 98.19 223 GLU A O 1
ATOM 1814 N N . ILE A 1 224 ? 9.572 -3.384 -17.775 1.00 98.56 224 ILE A N 1
ATOM 1815 C CA . ILE A 1 224 ? 10.631 -4.406 -17.854 1.00 98.56 224 ILE A CA 1
ATOM 1816 C C . ILE A 1 224 ? 11.470 -4.233 -19.128 1.00 98.56 224 ILE A C 1
ATOM 1818 O O . ILE A 1 224 ? 12.696 -4.216 -19.031 1.00 98.56 224 ILE A O 1
ATOM 1822 N N . ALA A 1 225 ? 10.842 -4.047 -20.293 1.00 97.88 225 ALA A N 1
ATOM 1823 C CA . ALA A 1 225 ? 11.552 -3.871 -21.563 1.00 97.88 225 ALA A CA 1
ATOM 1824 C C . ALA A 1 225 ? 12.430 -2.600 -21.600 1.00 97.88 225 ALA A C 1
ATOM 1826 O O . ALA A 1 225 ? 13.514 -2.604 -22.187 1.00 97.88 225 ALA A O 1
ATOM 1827 N N . GLU A 1 226 ? 11.996 -1.515 -20.950 1.00 97.06 226 GLU A N 1
ATOM 1828 C CA . GLU A 1 226 ? 12.807 -0.301 -20.797 1.00 97.06 226 GLU A CA 1
ATOM 1829 C C . GLU A 1 226 ? 14.007 -0.538 -19.863 1.00 97.06 226 GLU A C 1
ATOM 1831 O O . GLU A 1 226 ? 15.139 -0.195 -20.218 1.00 97.06 226 GLU A O 1
ATOM 1836 N N . LEU A 1 227 ? 13.785 -1.184 -18.711 1.00 96.94 227 LEU A N 1
ATOM 1837 C CA . LEU A 1 227 ? 14.822 -1.470 -17.711 1.00 96.94 227 LEU A CA 1
ATOM 1838 C C . LEU A 1 227 ? 15.881 -2.453 -18.235 1.00 96.94 227 LEU A C 1
ATOM 1840 O O . LEU A 1 227 ? 17.072 -2.234 -18.015 1.00 96.94 227 LEU A O 1
ATOM 1844 N N . GLU A 1 228 ? 15.475 -3.495 -18.969 1.00 95.62 228 GLU A N 1
ATOM 1845 C CA . GLU A 1 228 ? 16.381 -4.438 -19.650 1.00 95.62 228 GLU A CA 1
ATOM 1846 C C . GLU A 1 228 ? 17.266 -3.743 -20.695 1.00 95.62 228 GLU A C 1
ATOM 1848 O O . GLU A 1 228 ? 18.406 -4.147 -20.918 1.00 95.62 228 GLU A O 1
ATOM 1853 N N . ALA A 1 229 ? 16.778 -2.652 -21.289 1.00 95.75 229 ALA A N 1
ATOM 1854 C CA . ALA A 1 229 ? 17.535 -1.806 -22.201 1.00 95.75 229 ALA A CA 1
ATOM 1855 C C . ALA A 1 229 ? 18.241 -0.620 -21.500 1.00 95.75 229 ALA A C 1
ATOM 1857 O O . ALA A 1 229 ? 18.633 0.347 -22.163 1.00 95.75 229 ALA A O 1
ATOM 1858 N N . GLY A 1 230 ? 18.393 -0.675 -20.170 1.00 92.06 230 GLY A N 1
ATOM 1859 C CA . GLY A 1 230 ? 19.118 0.308 -19.356 1.00 92.06 230 GLY A CA 1
ATOM 1860 C C . GLY A 1 230 ? 18.408 1.654 -19.169 1.00 92.06 230 GLY A C 1
ATOM 1861 O O . GLY A 1 230 ? 19.028 2.615 -18.710 1.00 92.06 230 GLY A O 1
ATOM 1862 N N . ARG A 1 231 ? 17.123 1.764 -19.531 1.00 93.50 231 ARG A N 1
ATOM 1863 C CA . ARG A 1 231 ? 16.341 3.003 -19.428 1.00 93.50 231 ARG A CA 1
ATOM 1864 C C . ARG A 1 231 ? 15.477 2.978 -18.174 1.00 93.50 231 ARG A C 1
ATOM 1866 O O . ARG A 1 231 ? 14.641 2.102 -17.990 1.00 93.50 231 ARG A O 1
ATOM 1873 N N . VAL A 1 232 ? 15.673 3.971 -17.309 1.00 92.19 232 VAL A N 1
ATOM 1874 C CA . VAL A 1 232 ? 14.881 4.135 -16.084 1.00 92.19 232 VAL A CA 1
ATOM 1875 C C . VAL A 1 232 ? 13.737 5.131 -16.281 1.00 92.19 232 VAL A C 1
ATOM 1877 O O . VAL A 1 232 ? 13.931 6.140 -16.964 1.00 92.19 232 VAL A O 1
ATOM 1880 N N . PRO A 1 233 ? 12.576 4.919 -15.634 1.00 86.06 233 PRO A N 1
ATOM 1881 C CA . PRO A 1 233 ? 11.525 5.924 -15.548 1.00 86.06 233 PRO A CA 1
ATOM 1882 C C . PRO A 1 233 ? 12.060 7.233 -14.953 1.00 86.06 233 PRO A C 1
ATOM 1884 O O . PRO A 1 233 ? 12.657 7.244 -13.874 1.00 86.06 233 PRO A O 1
ATOM 1887 N N . LEU A 1 234 ? 11.834 8.348 -15.647 1.00 75.81 234 LEU A N 1
ATOM 1888 C CA . LEU A 1 234 ? 12.170 9.693 -15.177 1.00 75.81 234 LEU A CA 1
ATOM 1889 C C . LEU A 1 234 ? 10.890 10.524 -15.022 1.00 75.81 234 LEU A C 1
ATOM 1891 O O . LEU A 1 234 ? 9.949 10.319 -15.793 1.00 75.81 234 LEU A O 1
ATOM 1895 N N . PRO A 1 235 ? 10.833 11.471 -14.063 1.00 59.00 235 PRO A N 1
ATOM 1896 C CA . PRO A 1 235 ? 9.677 12.348 -13.917 1.00 59.00 235 PRO A CA 1
ATOM 1897 C C . PRO A 1 235 ? 9.427 13.110 -15.220 1.00 59.00 235 PRO A C 1
ATOM 1899 O O . PRO A 1 235 ? 10.342 13.742 -15.754 1.00 59.00 235 PRO A O 1
ATOM 1902 N N . LEU A 1 236 ? 8.195 13.059 -15.731 1.00 47.56 236 LEU A N 1
ATOM 1903 C CA . LEU A 1 236 ? 7.819 13.823 -16.919 1.00 47.56 236 LEU A CA 1
ATOM 1904 C C . LEU A 1 236 ? 7.958 15.327 -16.618 1.00 47.56 236 LEU A C 1
ATOM 1906 O O . LEU A 1 236 ? 7.337 15.804 -15.662 1.00 47.56 236 LEU A O 1
ATOM 1910 N N . PRO A 1 237 ? 8.729 16.098 -17.411 1.00 39.88 237 PRO A N 1
ATOM 1911 C CA . PRO A 1 237 ? 8.871 17.530 -17.185 1.00 39.88 237 PRO A CA 1
ATOM 1912 C C . PRO A 1 237 ? 7.508 18.233 -17.209 1.00 39.88 237 PRO A C 1
ATOM 1914 O O . PRO A 1 237 ? 6.798 18.193 -18.212 1.00 39.88 237 PRO A O 1
ATOM 1917 N N . GLY A 1 238 ? 7.152 18.899 -16.109 1.00 41.75 238 GLY A N 1
ATOM 1918 C CA . GLY A 1 238 ? 5.965 19.754 -16.037 1.00 41.75 238 GLY A CA 1
ATOM 1919 C C . GLY A 1 238 ? 4.649 19.087 -15.619 1.00 41.75 238 GLY A C 1
ATOM 1920 O O . GLY A 1 238 ? 3.614 19.744 -15.721 1.00 41.75 238 GLY A O 1
ATOM 1921 N N . GLN A 1 239 ? 4.639 17.843 -15.120 1.00 38.25 239 GLN A N 1
ATOM 1922 C CA . GLN A 1 239 ? 3.468 17.356 -14.374 1.00 38.25 239 GLN A CA 1
ATOM 1923 C C . GLN A 1 239 ? 3.475 17.919 -12.938 1.00 38.25 239 GLN A C 1
ATOM 1925 O O . GLN A 1 239 ? 4.467 17.735 -12.235 1.00 38.25 239 GLN A O 1
ATOM 1930 N N . PRO A 1 240 ? 2.408 18.607 -12.480 1.00 33.22 240 PRO A N 1
ATOM 1931 C CA . PRO A 1 240 ? 2.265 18.976 -11.073 1.00 33.22 240 PRO A CA 1
ATOM 1932 C C . PRO A 1 240 ? 1.951 17.742 -10.214 1.00 33.22 240 PRO A C 1
ATOM 1934 O O . PRO A 1 240 ? 1.327 16.798 -10.700 1.00 33.22 240 PRO A O 1
ATOM 1937 N N . ASP A 1 241 ? 2.272 17.800 -8.917 1.00 35.91 241 ASP A N 1
ATOM 1938 C CA . ASP A 1 241 ? 2.047 16.741 -7.906 1.00 35.91 241 ASP A CA 1
ATOM 1939 C C . ASP A 1 241 ? 0.560 16.438 -7.600 1.00 35.91 241 ASP A C 1
ATOM 1941 O O . ASP A 1 241 ? 0.204 15.959 -6.525 1.00 35.91 241 ASP A O 1
ATOM 1945 N N . THR A 1 242 ? -0.356 16.771 -8.508 1.00 32.72 242 THR A N 1
ATOM 1946 C CA . THR A 1 242 ? -1.801 16.649 -8.317 1.00 32.72 242 THR A CA 1
ATOM 1947 C C . THR A 1 242 ? -2.419 15.839 -9.444 1.00 32.72 242 THR A C 1
ATOM 1949 O O . THR A 1 242 ? -2.590 16.342 -10.557 1.00 32.72 242 THR A O 1
ATOM 1952 N N . ILE A 1 243 ? -2.829 14.609 -9.125 1.00 33.00 243 ILE A N 1
ATOM 1953 C CA . ILE A 1 243 ? -3.709 13.808 -9.978 1.00 33.00 243 ILE A CA 1
ATOM 1954 C C . ILE A 1 243 ? -5.046 14.546 -10.088 1.00 33.00 243 ILE A C 1
ATOM 1956 O O . ILE A 1 243 ? -5.856 14.562 -9.161 1.00 33.00 243 ILE A O 1
ATOM 1960 N N . SER A 1 244 ? -5.268 15.189 -11.230 1.00 25.84 244 SER A N 1
ATOM 1961 C CA . SER A 1 244 ? -6.548 15.786 -11.587 1.00 25.84 244 SER A CA 1
ATOM 1962 C C . SER A 1 244 ? -7.441 14.736 -12.246 1.00 25.84 244 SER A C 1
ATOM 1964 O O . SER A 1 244 ? -7.058 14.067 -13.208 1.00 25.84 244 SER A O 1
ATOM 1966 N N . VAL A 1 245 ? -8.663 14.593 -11.731 1.00 27.94 245 VAL A N 1
ATOM 1967 C CA . VAL A 1 245 ? -9.675 13.667 -12.261 1.00 27.94 245 VAL A CA 1
ATOM 1968 C C . VAL A 1 245 ? -10.322 14.269 -13.522 1.00 27.94 245 VAL A C 1
ATOM 1970 O O . VAL A 1 245 ? -11.467 14.698 -13.477 1.00 27.94 245 VAL A O 1
ATOM 1973 N N . THR A 1 246 ? -9.535 14.292 -14.614 1.00 29.64 246 THR A N 1
ATOM 1974 C CA . THR A 1 246 ? -9.900 14.441 -16.051 1.00 29.64 246 THR A CA 1
ATOM 1975 C C . THR A 1 246 ? -10.733 15.672 -16.506 1.00 29.64 246 THR A C 1
ATOM 1977 O O . THR A 1 246 ? -11.346 16.344 -15.684 1.00 29.64 246 THR A O 1
ATOM 1980 N N . PRO A 1 247 ? -10.808 16.015 -17.823 1.00 31.00 247 PRO A N 1
ATOM 1981 C CA . PRO A 1 247 ? -10.098 15.478 -19.001 1.00 31.00 247 PRO A CA 1
ATOM 1982 C C . PRO A 1 247 ? -9.366 16.517 -19.908 1.00 31.00 247 PRO A C 1
ATOM 1984 O O . PRO A 1 247 ? -9.789 17.654 -20.058 1.00 31.00 247 PRO A O 1
ATOM 1987 N N . SER A 1 248 ? -8.353 16.033 -20.648 1.00 27.69 248 SER A N 1
ATOM 1988 C CA . SER A 1 248 ? -7.916 16.444 -22.011 1.00 27.69 248 SER A CA 1
ATOM 1989 C C . SER A 1 248 ? -7.714 17.932 -22.394 1.00 27.69 248 SER A C 1
ATOM 1991 O O . SER A 1 248 ? -8.683 18.654 -22.632 1.00 27.69 248 SER A O 1
ATOM 1993 N N . LYS A 1 249 ? -6.460 18.309 -22.731 1.00 25.66 249 LYS A N 1
ATOM 1994 C CA . LYS A 1 249 ? -6.074 18.805 -24.084 1.00 25.66 249 LYS A CA 1
ATOM 1995 C C . LYS A 1 249 ? -4.548 18.956 -24.284 1.00 25.66 249 LYS A C 1
ATOM 1997 O O . LYS A 1 249 ? -3.773 18.864 -23.342 1.00 25.66 249 LYS A O 1
ATOM 2002 N N . LYS A 1 250 ? -4.149 19.116 -25.557 1.00 29.64 250 LYS A N 1
ATOM 2003 C CA . LYS A 1 250 ? -2.775 19.110 -26.116 1.00 29.64 250 LYS A CA 1
ATOM 2004 C C . LYS A 1 250 ? -1.843 20.214 -25.578 1.00 29.64 250 LYS A C 1
ATOM 2006 O O . LYS A 1 250 ? -2.295 21.334 -25.369 1.00 29.64 250 LYS A O 1
ATOM 2011 N N . GLY A 1 251 ? -0.531 19.946 -25.572 1.00 27.47 251 GLY A N 1
ATOM 2012 C CA . GLY A 1 251 ? 0.540 20.953 -25.490 1.00 27.47 251 GLY A CA 1
ATOM 2013 C C . GLY A 1 251 ? 1.927 20.332 -25.720 1.00 27.47 251 GLY A C 1
ATOM 2014 O O . GLY A 1 251 ? 2.235 19.304 -25.132 1.00 27.47 251 GLY A O 1
ATOM 2015 N N . GLN A 1 252 ? 2.741 20.921 -26.598 1.00 27.73 252 GLN A N 1
ATOM 2016 C CA . GLN A 1 252 ? 4.052 20.424 -27.055 1.00 27.73 252 GLN A CA 1
ATOM 2017 C C . GLN A 1 252 ? 5.155 21.422 -26.655 1.00 27.73 252 GLN A C 1
ATOM 2019 O O . GLN A 1 252 ? 4.874 22.618 -26.672 1.00 27.73 252 GLN A O 1
ATOM 2024 N N . THR A 1 253 ? 6.384 20.974 -26.349 1.00 27.33 253 THR A N 1
ATOM 2025 C CA . THR A 1 253 ? 7.678 21.456 -26.925 1.00 27.33 253 THR A CA 1
ATOM 2026 C C . THR A 1 253 ? 8.915 21.074 -26.098 1.00 27.33 253 THR A C 1
ATOM 2028 O O . THR A 1 253 ? 8.861 20.888 -24.887 1.00 27.33 253 THR A O 1
ATOM 2031 N N . ASP A 1 254 ? 10.040 20.952 -26.805 1.00 29.27 254 ASP A N 1
ATOM 2032 C CA . ASP A 1 254 ? 11.358 20.534 -26.323 1.00 29.27 254 ASP A CA 1
ATOM 2033 C C . ASP A 1 254 ? 12.068 21.548 -25.412 1.00 29.27 254 ASP A C 1
ATOM 2035 O O . ASP A 1 254 ? 11.915 22.761 -25.590 1.00 29.27 254 ASP A O 1
ATOM 2039 N N . LYS A 1 255 ? 13.002 21.053 -24.575 1.00 27.33 255 LYS A N 1
ATOM 2040 C CA . LYS A 1 255 ? 14.365 21.622 -24.446 1.00 27.33 255 LYS A CA 1
ATOM 2041 C C . LYS A 1 255 ? 15.355 20.731 -23.673 1.00 27.33 255 LYS A C 1
ATOM 2043 O O . LYS A 1 255 ? 14.987 19.770 -23.010 1.00 27.33 255 LYS A O 1
ATOM 2048 N N . LYS A 1 256 ? 16.643 21.046 -23.859 1.00 23.75 256 LYS A N 1
ATOM 2049 C CA . LYS A 1 256 ? 17.841 20.241 -23.550 1.00 23.75 256 LYS A CA 1
ATOM 2050 C C . LYS A 1 256 ? 18.483 20.536 -22.178 1.00 23.75 256 LYS A C 1
ATOM 2052 O O . LYS A 1 256 ? 18.541 21.694 -21.794 1.00 23.75 256 LYS A O 1
ATOM 2057 N N . PHE A 1 257 ? 19.105 19.492 -21.604 1.00 26.12 257 PHE A N 1
ATOM 2058 C CA . PHE A 1 257 ? 20.262 19.444 -20.671 1.00 26.12 257 PHE A CA 1
ATOM 2059 C C . PHE A 1 257 ? 20.292 20.319 -19.394 1.00 26.12 257 PHE A C 1
ATOM 2061 O O . PHE A 1 257 ? 20.256 21.539 -19.474 1.00 26.12 257 PHE A O 1
ATOM 2068 N N . GLN A 1 258 ? 20.644 19.715 -18.247 1.00 23.20 258 GLN A N 1
ATOM 2069 C CA . GLN A 1 258 ? 22.014 19.761 -17.678 1.00 23.20 258 GLN A CA 1
ATOM 2070 C C . GLN A 1 258 ? 22.156 18.873 -16.419 1.00 23.20 258 GLN A C 1
ATOM 2072 O O . GLN A 1 258 ? 21.165 18.450 -15.831 1.00 23.20 258 GLN A O 1
ATOM 2077 N N . VAL A 1 259 ? 23.400 18.552 -16.038 1.00 26.05 259 VAL A N 1
ATOM 2078 C CA . VAL A 1 259 ? 23.759 17.658 -14.917 1.00 26.05 259 VAL A CA 1
ATOM 2079 C C . VAL A 1 259 ? 24.364 18.472 -13.773 1.00 26.05 259 VAL A C 1
ATOM 2081 O O . VAL A 1 259 ? 25.240 19.298 -14.016 1.00 26.05 259 VAL A O 1
ATOM 2084 N N . TYR A 1 260 ? 23.974 18.183 -12.529 1.00 23.45 260 TYR A N 1
ATOM 2085 C CA . TYR A 1 260 ? 24.598 18.747 -11.327 1.00 23.45 260 TYR A CA 1
ATOM 2086 C C . TYR A 1 260 ? 24.967 17.628 -10.343 1.00 23.45 260 TYR A C 1
ATOM 2088 O O . TYR A 1 260 ? 24.182 16.704 -10.133 1.00 23.45 260 TYR A O 1
ATOM 2096 N N . LYS A 1 261 ? 26.159 17.699 -9.739 1.00 25.59 261 LYS A N 1
ATOM 2097 C CA . LYS A 1 261 ? 26.612 16.785 -8.675 1.00 25.59 261 LYS A CA 1
ATOM 2098 C C . LYS A 1 261 ? 26.715 17.555 -7.358 1.00 25.59 261 LYS A C 1
ATOM 2100 O O . LYS A 1 261 ? 27.252 18.656 -7.347 1.00 25.59 261 LYS A O 1
ATOM 2105 N N . HIS A 1 262 ? 26.276 16.952 -6.255 1.00 27.23 262 HIS A N 1
ATOM 2106 C CA . HIS A 1 262 ? 26.615 17.389 -4.894 1.00 27.23 262 HIS A CA 1
ATOM 2107 C C . HIS A 1 262 ? 27.201 16.213 -4.094 1.00 27.23 262 HIS A C 1
ATOM 2109 O O . HIS A 1 262 ? 26.931 15.059 -4.440 1.00 27.23 262 HIS A O 1
ATOM 2115 N N . PRO A 1 263 ? 28.047 16.477 -3.082 1.00 26.95 263 PRO A N 1
ATOM 2116 C CA . PRO A 1 263 ? 28.818 15.448 -2.402 1.00 26.95 263 PRO A CA 1
ATOM 2117 C C . PRO A 1 263 ? 28.009 14.732 -1.318 1.00 26.95 263 PRO A C 1
ATOM 2119 O O . PRO A 1 263 ? 27.037 15.253 -0.772 1.00 26.95 263 PRO A O 1
ATOM 2122 N N . THR A 1 264 ? 28.462 13.526 -0.997 1.00 35.00 264 THR A N 1
ATOM 2123 C CA . THR A 1 264 ? 27.942 12.683 0.077 1.00 35.00 264 THR A CA 1
ATOM 2124 C C . THR A 1 264 ? 28.275 13.252 1.455 1.00 35.00 264 THR A C 1
ATOM 2126 O O . THR A 1 264 ? 29.370 13.770 1.670 1.00 35.00 264 THR A O 1
ATOM 2129 N N . LEU A 1 265 ? 27.394 13.036 2.437 1.00 35.47 265 LEU A N 1
ATOM 2130 C CA . LEU A 1 265 ? 27.852 12.854 3.811 1.00 35.47 265 LEU A CA 1
ATOM 2131 C C . LEU A 1 265 ? 26.962 11.883 4.589 1.00 35.47 265 LEU A C 1
ATOM 2133 O O . LEU A 1 265 ? 25.746 11.837 4.418 1.00 35.47 265 LEU A O 1
ATOM 2137 N N . LYS A 1 266 ? 27.626 11.110 5.449 1.00 35.84 266 LYS A N 1
ATOM 2138 C CA . LYS A 1 266 ? 27.031 10.320 6.527 1.00 35.84 266 LYS A CA 1
ATOM 2139 C C . LYS A 1 266 ? 26.330 11.229 7.549 1.00 35.84 266 LYS A C 1
ATOM 2141 O O . LYS A 1 266 ? 26.515 12.439 7.544 1.00 35.84 266 LYS A O 1
ATOM 2146 N N . GLU A 1 267 ? 25.668 10.565 8.499 1.00 34.31 267 GLU A N 1
ATOM 2147 C CA . GLU A 1 267 ? 25.136 11.085 9.770 1.00 34.31 267 GLU A CA 1
ATOM 2148 C C . GLU A 1 267 ? 23.706 11.639 9.743 1.00 34.31 267 GLU A C 1
ATOM 2150 O O . GLU A 1 267 ? 23.477 12.840 9.624 1.00 34.31 267 GLU A O 1
ATOM 2155 N N . ARG A 1 268 ? 22.747 10.747 10.044 1.00 33.47 268 ARG A N 1
ATOM 2156 C CA . ARG A 1 268 ? 21.771 10.923 11.142 1.00 33.47 268 ARG A CA 1
ATOM 2157 C C . ARG A 1 268 ? 20.952 9.649 11.382 1.00 33.47 268 ARG A C 1
ATOM 2159 O O . ARG A 1 268 ? 20.046 9.362 10.621 1.00 33.47 268 ARG A O 1
ATOM 2166 N N . ILE A 1 269 ? 21.270 8.935 12.467 1.00 41.81 269 ILE A N 1
ATOM 2167 C CA . ILE A 1 269 ? 20.353 8.286 13.434 1.00 41.81 269 ILE A CA 1
ATOM 2168 C C . ILE A 1 269 ? 21.222 7.584 14.493 1.00 41.81 269 ILE A C 1
ATOM 2170 O O . ILE A 1 269 ? 22.149 6.840 14.172 1.00 41.81 269 ILE A O 1
ATOM 2174 N N . ASN A 1 270 ? 20.942 7.828 15.777 1.00 36.62 270 ASN A N 1
ATOM 2175 C CA . ASN A 1 270 ? 21.644 7.171 16.881 1.00 36.62 270 ASN A CA 1
ATOM 2176 C C . ASN A 1 270 ? 20.967 5.834 17.226 1.00 36.62 270 ASN A C 1
ATOM 2178 O O . ASN A 1 270 ? 20.141 5.749 18.136 1.00 36.62 270 ASN A O 1
ATOM 2182 N N . TRP A 1 271 ? 21.366 4.777 16.517 1.00 43.19 271 TRP A N 1
ATOM 2183 C CA . TRP A 1 271 ? 20.852 3.409 16.669 1.00 43.19 271 TRP A CA 1
ATOM 2184 C C . TRP A 1 271 ? 20.971 2.799 18.080 1.00 43.19 271 TRP A C 1
ATOM 2186 O O . TRP A 1 271 ? 20.379 1.750 18.341 1.00 43.19 271 TRP A O 1
ATOM 2196 N N . ARG A 1 272 ? 21.700 3.428 19.018 1.00 35.50 272 ARG A N 1
ATOM 2197 C CA . ARG A 1 272 ? 21.770 2.957 20.412 1.00 35.50 272 ARG A CA 1
ATOM 2198 C C . ARG A 1 272 ? 20.434 3.096 21.146 1.00 35.50 272 ARG A C 1
ATOM 2200 O O . ARG A 1 272 ? 20.112 2.202 21.917 1.00 35.50 272 ARG A O 1
ATOM 2207 N N . ALA A 1 273 ? 19.650 4.144 20.873 1.00 34.78 273 ALA A N 1
ATOM 2208 C CA . ALA A 1 273 ? 18.384 4.393 21.571 1.00 34.78 273 ALA A CA 1
ATOM 2209 C C . ALA A 1 273 ? 17.308 3.339 21.241 1.00 34.78 273 ALA A C 1
ATOM 2211 O O . ALA A 1 273 ? 16.654 2.817 22.143 1.00 34.78 273 ALA A O 1
ATOM 2212 N N . VAL A 1 274 ? 17.190 2.958 19.964 1.00 37.38 274 VAL A N 1
ATOM 2213 C CA . VAL A 1 274 ? 16.231 1.937 19.499 1.00 37.38 274 VAL 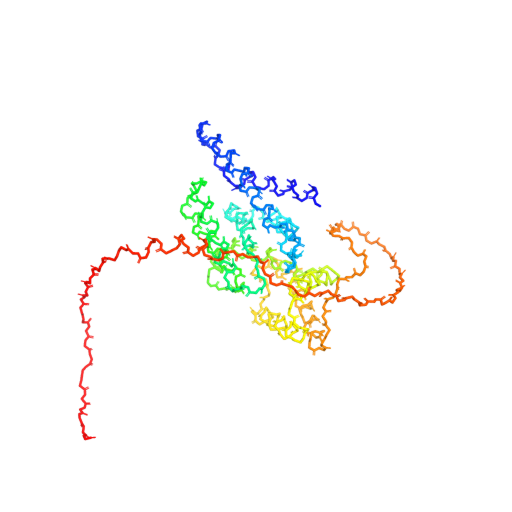A CA 1
ATOM 2214 C C . VAL A 1 274 ? 16.588 0.550 20.052 1.00 37.38 274 VAL A C 1
ATOM 2216 O O . VAL A 1 274 ? 15.725 -0.170 20.547 1.00 37.38 274 VAL A O 1
ATOM 2219 N N . ARG A 1 275 ? 17.881 0.192 20.072 1.00 34.66 275 ARG A N 1
ATOM 2220 C CA . ARG A 1 275 ? 18.339 -1.096 20.629 1.00 34.66 275 ARG A CA 1
ATOM 2221 C C . ARG A 1 275 ? 18.174 -1.207 22.147 1.00 34.66 275 ARG A C 1
ATOM 2223 O O . ARG A 1 275 ? 17.999 -2.313 22.652 1.00 34.66 275 ARG A O 1
ATOM 2230 N N . SER A 1 276 ? 18.204 -0.093 22.881 1.00 30.98 276 SER A N 1
ATOM 2231 C CA . SER A 1 276 ? 18.146 -0.114 24.349 1.00 30.98 276 SER A CA 1
ATOM 2232 C C . SER A 1 276 ? 16.779 -0.455 24.959 1.00 30.98 276 SER A C 1
ATOM 2234 O O . SER A 1 276 ? 16.748 -0.846 26.121 1.00 30.98 276 SER A O 1
ATOM 2236 N N . GLN A 1 277 ? 15.668 -0.377 24.214 1.00 32.19 277 GLN A N 1
ATOM 2237 C CA . GLN A 1 277 ? 14.350 -0.800 24.724 1.00 32.19 277 GLN A CA 1
ATOM 2238 C C . GLN A 1 277 ? 14.033 -2.280 24.450 1.00 32.19 277 GLN A C 1
ATOM 2240 O O . GLN A 1 277 ? 13.339 -2.900 25.249 1.00 32.19 277 GLN A O 1
ATOM 2245 N N . LEU A 1 278 ? 14.625 -2.887 23.415 1.00 31.00 278 LEU A N 1
ATOM 2246 C CA . LEU A 1 278 ? 14.521 -4.334 23.162 1.00 31.00 278 LEU A CA 1
ATOM 2247 C C . LEU A 1 278 ? 15.487 -5.169 24.027 1.00 31.00 278 LEU A C 1
ATOM 2249 O O . LEU A 1 278 ? 15.215 -6.331 24.315 1.00 31.00 278 LEU A O 1
ATOM 2253 N N . ALA A 1 279 ? 16.589 -4.582 24.505 1.00 28.44 279 ALA A N 1
ATOM 2254 C CA . ALA A 1 279 ? 17.567 -5.279 25.349 1.00 28.44 279 ALA A CA 1
ATOM 2255 C C . ALA A 1 279 ? 17.121 -5.506 26.814 1.00 28.44 279 ALA A C 1
ATOM 2257 O O . ALA A 1 279 ? 17.767 -6.269 27.528 1.00 28.44 279 ALA A O 1
ATOM 2258 N N . ILE A 1 280 ? 16.038 -4.866 27.277 1.00 29.95 280 ILE A N 1
ATOM 2259 C CA . ILE A 1 280 ? 15.603 -4.913 28.689 1.00 29.95 280 ILE A CA 1
ATOM 2260 C C . ILE A 1 280 ? 14.630 -6.075 28.983 1.00 29.95 280 ILE A C 1
ATOM 2262 O O . ILE A 1 280 ? 14.472 -6.453 30.139 1.00 29.95 280 ILE A O 1
ATOM 2266 N N . MET A 1 281 ? 14.054 -6.724 27.962 1.00 29.03 281 MET A N 1
ATOM 2267 C CA . MET A 1 281 ? 13.205 -7.921 28.134 1.00 29.03 281 MET A CA 1
ATOM 2268 C C . MET A 1 281 ? 13.921 -9.258 27.859 1.00 29.03 281 MET A C 1
ATOM 2270 O O . MET A 1 281 ? 13.299 -10.313 27.927 1.00 29.03 281 MET A O 1
ATOM 2274 N N . ALA A 1 282 ? 15.234 -9.239 27.602 1.00 28.66 282 ALA A N 1
ATOM 2275 C CA . ALA A 1 282 ? 16.040 -10.439 27.345 1.00 28.66 282 ALA A CA 1
ATOM 2276 C C . ALA A 1 282 ? 16.891 -10.904 28.553 1.00 28.66 282 ALA A C 1
ATOM 2278 O O . ALA A 1 282 ? 17.752 -11.768 28.397 1.00 28.66 282 ALA A O 1
ATOM 2279 N N . ILE A 1 283 ? 16.676 -10.344 29.755 1.00 30.02 283 ILE A N 1
ATOM 2280 C CA . ILE A 1 283 ? 17.431 -10.683 30.982 1.00 30.02 283 ILE A CA 1
ATOM 2281 C C . ILE A 1 283 ? 16.476 -11.007 32.146 1.00 30.02 283 ILE A C 1
ATOM 2283 O O . ILE A 1 283 ? 16.441 -10.334 33.172 1.00 30.02 283 ILE A O 1
ATOM 2287 N N . SER A 1 284 ? 15.705 -12.081 31.984 1.00 26.16 284 SER A N 1
ATOM 2288 C CA . SER A 1 284 ? 14.966 -12.748 33.069 1.00 26.16 284 SER A CA 1
ATOM 2289 C C . SER A 1 284 ? 14.642 -14.194 32.675 1.00 26.16 284 SER A C 1
ATOM 2291 O O . SER A 1 284 ? 13.491 -14.596 32.524 1.00 26.16 284 SER A O 1
ATOM 2293 N N . GLY A 1 285 ? 15.690 -14.991 32.455 1.00 22.59 285 GLY A N 1
ATOM 2294 C CA . GLY A 1 285 ? 15.543 -16.391 32.063 1.00 22.59 285 GLY A CA 1
ATOM 2295 C C . GLY A 1 285 ? 14.993 -17.274 33.187 1.00 22.59 285 GLY A C 1
ATOM 2296 O O . GLY A 1 285 ? 15.528 -17.280 34.294 1.00 22.59 285 GLY A O 1
ATOM 2297 N N . ALA A 1 286 ? 13.990 -18.091 32.865 1.00 23.86 286 ALA A N 1
ATOM 2298 C CA . ALA A 1 286 ? 13.609 -19.269 33.638 1.00 23.86 286 ALA A CA 1
ATOM 2299 C C . ALA A 1 286 ? 13.187 -20.396 32.680 1.00 23.86 286 ALA A C 1
ATOM 2301 O O . ALA A 1 286 ? 12.184 -20.297 31.978 1.00 23.86 286 ALA A O 1
ATOM 2302 N N . PHE A 1 287 ? 13.979 -21.469 32.639 1.00 26.05 287 PHE A N 1
ATOM 2303 C CA . PHE A 1 287 ? 13.628 -22.717 31.959 1.00 26.05 287 PHE A CA 1
ATOM 2304 C C . PHE A 1 287 ? 12.474 -23.419 32.687 1.00 26.05 287 PHE A C 1
ATOM 2306 O O . PHE A 1 287 ? 12.536 -23.568 33.905 1.00 26.05 287 PHE A O 1
ATOM 2313 N N . VAL A 1 288 ? 11.545 -24.025 31.939 1.00 25.28 288 VAL A N 1
ATOM 2314 C CA . VAL A 1 288 ? 10.942 -25.306 32.345 1.00 25.28 288 VAL A CA 1
ATOM 2315 C C . VAL A 1 288 ? 10.941 -26.258 31.153 1.00 25.28 288 VAL A C 1
ATOM 2317 O O . VAL A 1 288 ? 10.370 -25.982 30.103 1.00 25.28 288 VAL A O 1
ATOM 2320 N N . PHE A 1 289 ? 11.603 -27.395 31.345 1.00 25.83 289 PHE A N 1
ATOM 2321 C CA . PHE A 1 289 ? 11.657 -28.521 30.422 1.00 25.83 289 PHE A CA 1
ATOM 2322 C C . PHE A 1 289 ? 10.626 -29.557 30.892 1.00 25.83 289 PHE A C 1
ATOM 2324 O O . PHE A 1 289 ? 10.740 -30.041 32.016 1.00 25.83 289 PHE A O 1
ATOM 2331 N N . VAL A 1 290 ? 9.662 -29.945 30.054 1.00 26.47 290 VAL A N 1
ATOM 2332 C CA . VAL A 1 290 ? 8.925 -31.211 30.218 1.00 26.47 290 VAL A CA 1
ATOM 2333 C C . VAL A 1 290 ? 8.732 -31.820 28.837 1.00 26.47 290 VAL A C 1
ATOM 2335 O O . VAL A 1 290 ? 8.045 -31.256 27.992 1.00 26.47 290 VAL A O 1
ATOM 2338 N N . GLY A 1 291 ? 9.345 -32.978 28.607 1.00 23.88 291 GLY A N 1
ATOM 2339 C CA . GLY A 1 291 ? 9.026 -33.835 27.469 1.00 23.88 291 GLY A CA 1
ATOM 2340 C C . GLY A 1 291 ? 8.271 -35.075 27.934 1.00 23.88 291 GLY A C 1
ATOM 2341 O O . GLY A 1 291 ? 8.387 -35.466 29.094 1.00 23.88 291 GLY A O 1
ATOM 2342 N N . TYR A 1 292 ? 7.566 -35.735 27.016 1.00 24.33 292 TYR A N 1
ATOM 2343 C CA . TYR A 1 292 ? 7.301 -37.169 27.120 1.00 24.33 292 TYR A CA 1
ATOM 2344 C C . TYR A 1 292 ? 7.302 -37.823 25.731 1.00 24.33 292 TYR A C 1
ATOM 2346 O O . TYR A 1 292 ? 7.159 -37.153 24.710 1.00 24.33 292 TYR A O 1
ATOM 2354 N N . SER A 1 293 ? 7.571 -39.126 25.715 1.00 26.41 293 SER A N 1
ATOM 2355 C CA . SER A 1 293 ? 8.149 -39.857 24.576 1.00 26.41 293 SER A CA 1
ATOM 2356 C C . SER A 1 293 ? 7.159 -40.780 23.839 1.00 26.41 293 SER A C 1
ATOM 2358 O O . SER A 1 293 ? 6.025 -40.943 24.279 1.00 26.41 293 SER A O 1
ATOM 2360 N N . LEU A 1 294 ? 7.704 -41.524 22.852 1.00 26.34 294 LEU A N 1
ATOM 2361 C CA . LEU A 1 294 ? 7.192 -42.757 22.198 1.00 26.34 294 LEU A CA 1
ATOM 2362 C C . LEU A 1 294 ? 6.391 -42.495 20.889 1.00 26.34 294 LEU A C 1
ATOM 2364 O O . LEU A 1 294 ? 5.694 -41.499 20.795 1.00 26.34 294 LEU A O 1
ATOM 2368 N N . ILE A 1 295 ? 6.478 -43.294 19.806 1.00 27.66 295 ILE A N 1
ATOM 2369 C CA . ILE A 1 295 ? 6.798 -44.735 19.657 1.00 27.66 295 ILE A CA 1
ATOM 2370 C C . ILE A 1 295 ? 7.722 -45.055 18.441 1.00 27.66 295 ILE A C 1
ATOM 2372 O O . ILE A 1 295 ? 7.434 -44.699 17.308 1.00 27.66 295 ILE A O 1
ATOM 2376 N N . VAL A 1 296 ? 8.794 -45.815 18.723 1.00 28.19 296 VAL A N 1
ATOM 2377 C CA . VAL A 1 296 ? 9.430 -46.947 17.983 1.00 28.19 296 VAL A CA 1
ATOM 2378 C C . VAL A 1 296 ? 9.576 -46.968 16.439 1.00 28.19 296 VAL A C 1
ATOM 2380 O O . VAL A 1 296 ? 8.618 -47.143 15.699 1.00 28.19 296 VAL A O 1
ATOM 2383 N N . GLY A 1 297 ? 10.837 -47.137 16.000 1.00 26.92 297 GLY A N 1
ATOM 2384 C CA . GLY A 1 297 ? 11.243 -47.846 14.769 1.00 26.92 297 GLY A CA 1
ATOM 2385 C C . GLY A 1 297 ? 12.737 -48.223 14.821 1.00 26.92 297 GLY A C 1
ATOM 2386 O O . GLY A 1 297 ? 13.590 -47.360 14.658 1.00 26.92 297 GLY A O 1
ATOM 2387 N N . LYS A 1 298 ? 13.095 -49.478 15.154 1.00 33.47 298 LYS A N 1
ATOM 2388 C CA . LYS A 1 298 ? 14.450 -49.857 15.643 1.00 33.47 298 LYS A CA 1
ATOM 2389 C C . LYS A 1 298 ? 15.055 -51.057 14.885 1.00 33.47 298 LYS A C 1
ATOM 2391 O O . LYS A 1 298 ? 14.311 -51.988 14.594 1.00 33.47 298 LYS A O 1
ATOM 2396 N N . ARG A 1 299 ? 16.408 -51.118 14.802 1.00 34.47 299 ARG A N 1
ATOM 2397 C CA . ARG A 1 299 ? 17.301 -52.219 14.287 1.00 34.47 299 ARG A CA 1
ATOM 2398 C C . ARG A 1 299 ? 17.543 -52.175 12.758 1.00 34.47 299 ARG A C 1
ATOM 2400 O O . ARG A 1 299 ? 16.644 -51.757 12.054 1.00 34.47 299 ARG A O 1
ATOM 2407 N N . LYS A 1 300 ? 18.671 -52.607 12.154 1.00 35.47 300 LYS A N 1
ATOM 2408 C CA . LYS A 1 300 ? 19.985 -53.236 12.532 1.00 35.47 300 LYS A CA 1
ATOM 2409 C C . LYS A 1 300 ? 20.944 -53.058 11.303 1.00 35.47 300 LYS A C 1
ATOM 2411 O O . LYS A 1 300 ? 20.422 -52.766 10.239 1.00 35.47 300 LYS A O 1
ATOM 2416 N N . LYS A 1 301 ? 22.281 -53.250 11.286 1.00 35.28 301 LYS A N 1
ATOM 2417 C CA . LYS A 1 301 ? 23.348 -53.626 12.255 1.00 35.28 301 LYS A CA 1
ATOM 2418 C C . LYS A 1 301 ? 24.712 -53.043 11.756 1.00 35.28 301 LYS A C 1
ATOM 2420 O O . LYS A 1 301 ? 24.828 -52.654 10.607 1.00 35.28 301 LYS A O 1
ATOM 2425 N N . ALA A 1 302 ? 25.717 -53.054 12.634 1.00 38.50 302 ALA A N 1
ATOM 2426 C CA . ALA A 1 302 ? 27.168 -52.830 12.483 1.00 38.50 302 ALA A CA 1
ATOM 2427 C C . ALA A 1 302 ? 27.927 -53.350 11.235 1.00 38.50 302 ALA A C 1
ATOM 2429 O O . ALA A 1 302 ? 27.567 -54.400 10.703 1.00 38.50 302 ALA A O 1
ATOM 2430 N N . GLY A 1 303 ? 29.123 -52.778 10.987 1.00 37.66 303 GLY A N 1
ATOM 2431 C CA . GLY A 1 303 ? 30.258 -53.555 10.456 1.00 37.66 303 GLY A CA 1
ATOM 2432 C C . GLY A 1 303 ? 31.487 -52.807 9.906 1.00 37.66 303 GLY A C 1
ATOM 2433 O O . GLY A 1 303 ? 31.609 -52.763 8.691 1.00 37.66 303 GLY A O 1
ATOM 2434 N N . LYS A 1 304 ? 32.433 -52.434 10.792 1.00 41.41 304 LYS A N 1
ATOM 2435 C CA . LYS A 1 304 ? 33.807 -51.923 10.529 1.00 41.41 304 LYS A CA 1
ATOM 2436 C C . LYS A 1 304 ? 33.946 -50.534 9.897 1.00 41.41 304 LYS A C 1
ATOM 2438 O O . LYS A 1 304 ? 33.330 -50.281 8.848 1.00 41.41 304 LYS A O 1
#

Organism: Heterosigma akashiwo (NCBI:txid2829)

Secondary structure (DSSP, 8-state):
-HHHHHHHHHHHHHHSTT--TT--HHHHHHHHHHHHHHHHHHHHHTSPPSSSSPP-SSSHHHHHHHHHHHHHHTTT-S-HHHHHHHHHHTTSS--TT-S-HHHHHHHHHHHHHHHHT--HHHHHHHHHHHHHTTT----HHHHH-HHHHHHHHHHGGGGGS-HHHHHHHHHHHHHHTTTS-HHHHHHHHHHHHHHHHHTS-S-SSHHHHHHHHHHHHHHHHHHHHHHHTTPPP-PPTT--S-----------------------------HHHHHHHHTTSSS---------------------

pLDDT: mean 78.55, std 27.07, range [22.59, 98.81]

Radius of gyration: 23.59 Å; chains: 1; bounding box: 54×75×61 Å

InterPro domains:
  IPR009218 Predicted HD phosphohydrolase [PTHR21174] (34-231)

Foldseek 3Di:
DVVLLVLLLVLCCCQALCVPPPDDPVVVVLSVVLSVVVSVLLQVLQDFDPDPPTQQQSHSVLLSQLVVLCVVCVVVAPCSNLLSLLSSQLQSPDAPVDLCRLVVSLVVLVVSCVSSVPDPVSSVSSNVLSVCLSQVALDPVLVVHVSSLSSSCSNLVQLQDDLVSVLQNQQSVCSSVVVDDLLVCLVVLLVSLVSCVVSVFVGSDPVSCVRGGVSNNVNSVVQNVCSVVSHGRHHDPPDDPDDDPDDDDDDDDDDDDDDDDDDDDDDDDDVVVVVVVVVPVPPDDDDDDDDDDDDDDDDDDDDD

Sequence (304 aa):
MRSEIALLQHHWRSFGPHADKDKKPALRKALDFLDQKWWKEIVQWHSPSSIPPRRQYHTLSHLAEMFGHFNRYLTKLKDPRAVALSIFFHDIIYDPESKTNEEDSAEVFIKFGEEAKLEERLVAKVKAYILATKSHEHGPQVQSDPDLALFLDFDMAVLGRPLAGYMAYAAQIRQEFIHFPVDGYCEGRAKVLRGFLAMGNVFASAEFRAAREATARANLEAEIAELEAGRVPLPLPGQPDTISVTPSKKGQTDKKFQVYKHPTLKERINWRAVRSQLAIMAISGAFVFVGYSLIVGKRKKAGK